Protein AF-A0AAV5WPT3-F1 (afdb_monomer_lite)

Structure (mmCIF, N/CA/C/O backbone):
data_AF-A0AAV5WPT3-F1
#
_entry.id   AF-A0AAV5WPT3-F1
#
loop_
_atom_site.group_PDB
_atom_site.id
_atom_site.type_symbol
_atom_site.label_atom_id
_atom_site.label_alt_id
_atom_site.label_comp_id
_atom_site.label_asym_id
_atom_site.label_entity_id
_atom_site.label_seq_id
_atom_site.pdbx_PDB_ins_code
_atom_site.Cartn_x
_atom_site.Cartn_y
_atom_site.Cartn_z
_atom_site.occupancy
_atom_site.B_iso_or_equiv
_atom_site.auth_seq_id
_atom_site.auth_comp_id
_atom_site.auth_asym_id
_atom_site.auth_atom_id
_atom_site.pdbx_PDB_model_num
ATOM 1 N N . LEU A 1 1 ? -17.474 12.066 16.350 1.00 88.06 1 LEU A N 1
ATOM 2 C CA . LEU A 1 1 ? -16.579 10.887 16.345 1.00 88.06 1 LEU A CA 1
ATOM 3 C C . LEU A 1 1 ? -17.341 9.566 16.243 1.00 88.06 1 LEU A C 1
ATOM 5 O O . LEU A 1 1 ? -17.270 8.980 15.175 1.00 88.06 1 LEU A O 1
ATOM 9 N N . SER A 1 2 ? -18.136 9.134 17.233 1.00 90.75 2 SER A N 1
ATOM 10 C CA . SER A 1 2 ? -18.852 7.832 17.173 1.00 90.75 2 SER A CA 1
ATOM 11 C C . SER A 1 2 ? -19.807 7.655 15.996 1.00 90.75 2 SER A C 1
ATOM 13 O O . SER A 1 2 ? -19.973 6.549 15.510 1.00 90.75 2 SER A O 1
ATOM 15 N N . ILE A 1 3 ? -20.400 8.743 15.494 1.00 88.12 3 ILE A N 1
ATOM 16 C CA . ILE A 1 3 ? -21.253 8.711 14.290 1.00 88.12 3 ILE A CA 1
ATOM 17 C C . ILE A 1 3 ? -20.469 8.251 13.046 1.00 88.12 3 ILE A C 1
ATOM 19 O O . ILE A 1 3 ? -21.053 7.762 12.084 1.00 88.12 3 ILE A O 1
ATOM 23 N N . HIS A 1 4 ? -19.149 8.436 13.033 1.00 86.44 4 HIS A N 1
ATOM 24 C CA . HIS A 1 4 ? -18.306 8.211 11.859 1.00 86.44 4 HIS A CA 1
ATOM 25 C C . HIS A 1 4 ? -17.352 7.018 12.003 1.00 86.44 4 HIS A C 1
ATOM 27 O O . HIS A 1 4 ? -16.637 6.724 11.047 1.00 86.44 4 HIS A O 1
ATOM 33 N N . SER A 1 5 ? -17.301 6.378 13.173 1.00 93.19 5 SER A N 1
ATOM 34 C CA . SER A 1 5 ? -16.246 5.438 13.547 1.00 93.19 5 SER A CA 1
ATOM 35 C C . SER A 1 5 ? -16.757 4.417 14.554 1.00 93.19 5 SER A C 1
ATOM 37 O O . SER A 1 5 ? -17.146 4.783 15.670 1.00 93.19 5 SER A O 1
ATOM 39 N N . ASP A 1 6 ? -16.663 3.141 14.193 1.00 92.62 6 ASP A N 1
ATOM 40 C CA . ASP A 1 6 ? -16.990 2.047 15.109 1.00 92.62 6 ASP A CA 1
ATOM 41 C C . ASP A 1 6 ? -15.991 1.977 16.266 1.00 92.62 6 ASP A C 1
ATOM 43 O O . ASP A 1 6 ? -16.380 1.698 17.399 1.00 92.62 6 ASP A O 1
ATOM 47 N N . PHE A 1 7 ? -14.723 2.327 16.018 1.00 93.06 7 PHE A N 1
ATOM 48 C CA . PHE A 1 7 ? -13.714 2.467 17.067 1.00 93.06 7 PHE A CA 1
ATOM 49 C C . PHE A 1 7 ? -14.163 3.466 18.142 1.00 93.06 7 PHE A C 1
ATOM 51 O O . PHE A 1 7 ? -14.221 3.115 19.318 1.00 93.06 7 PHE A O 1
ATOM 58 N N . PHE A 1 8 ? -14.551 4.690 17.762 1.00 92.50 8 PHE A N 1
ATOM 59 C CA . PHE A 1 8 ? -14.990 5.704 18.728 1.00 92.50 8 PHE A CA 1
ATOM 60 C C . PHE A 1 8 ? -16.364 5.396 19.334 1.00 92.50 8 PHE A C 1
ATOM 62 O O . PHE A 1 8 ? -16.635 5.779 20.471 1.00 92.50 8 PHE A O 1
ATOM 69 N N . SER A 1 9 ? -17.247 4.704 18.610 1.00 93.19 9 SER A N 1
ATOM 70 C CA . SER A 1 9 ? -18.500 4.192 19.180 1.00 93.19 9 SER A CA 1
ATOM 71 C C . SER A 1 9 ? -18.216 3.213 20.321 1.00 93.19 9 SER A C 1
ATOM 73 O O . SER A 1 9 ? -18.705 3.388 21.437 1.00 93.19 9 SER A O 1
ATOM 75 N N . ASN A 1 10 ? -17.322 2.257 20.080 1.00 91.69 10 ASN A N 1
ATOM 76 C CA . ASN A 1 10 ? -16.898 1.271 21.063 1.00 91.69 10 ASN A CA 1
ATOM 77 C C . ASN A 1 10 ? -16.092 1.899 22.215 1.00 91.69 10 ASN A C 1
ATOM 79 O O . ASN A 1 10 ? -16.310 1.538 23.368 1.00 91.69 10 ASN A O 1
ATOM 83 N N . LEU A 1 11 ? -15.229 2.883 21.947 1.00 90.81 11 LEU A N 1
ATOM 84 C CA . LEU A 1 11 ? -14.439 3.577 22.973 1.00 90.81 11 LEU A CA 1
ATOM 85 C C . LEU A 1 11 ? -15.308 4.358 23.977 1.00 90.81 11 LEU A C 1
ATOM 87 O O . LEU A 1 11 ? -14.994 4.400 25.172 1.00 90.81 11 LEU A O 1
ATOM 91 N N . PHE A 1 12 ? -16.384 4.996 23.501 1.00 90.06 12 PHE A N 1
ATOM 92 C CA . PHE A 1 12 ? -17.257 5.823 24.344 1.00 90.06 12 PHE A CA 1
ATOM 93 C C . PHE A 1 12 ? -18.451 5.058 24.920 1.00 90.06 12 PHE A C 1
ATOM 95 O O . PHE A 1 12 ? -18.853 5.325 26.050 1.00 90.06 12 PHE A O 1
ATOM 102 N N . TYR A 1 13 ? -19.015 4.103 24.179 1.00 90.31 13 TYR A N 1
ATOM 103 C CA . TYR A 1 13 ? -20.263 3.430 24.562 1.00 90.31 13 TYR A CA 1
ATOM 104 C C . TYR A 1 13 ? -20.120 1.922 24.789 1.00 90.31 13 TYR A C 1
ATOM 106 O O . TYR A 1 13 ? -21.023 1.315 25.375 1.00 90.31 13 TYR A O 1
ATOM 114 N N . GLY A 1 14 ? -19.002 1.329 24.365 1.00 88.62 14 GLY A N 1
ATOM 115 C CA . GLY A 1 14 ? -18.728 -0.099 24.491 1.00 88.62 14 GLY A CA 1
ATOM 116 C C . GLY A 1 14 ? -18.490 -0.564 25.934 1.00 88.62 14 GLY A C 1
ATOM 117 O O . GLY A 1 14 ? -18.434 0.244 26.864 1.00 88.62 14 GLY A O 1
ATOM 118 N N . PRO A 1 15 ? -18.357 -1.883 26.147 1.00 87.94 15 PRO A N 1
ATOM 119 C CA . PRO A 1 15 ? -18.324 -2.498 27.475 1.00 87.94 15 PRO A CA 1
ATOM 120 C C . PRO A 1 15 ? -16.946 -2.447 28.168 1.00 87.94 15 PRO A C 1
ATOM 122 O O . PRO A 1 15 ? -16.686 -3.244 29.065 1.00 87.94 15 PRO A O 1
ATOM 125 N N . PHE A 1 16 ? -16.039 -1.555 27.759 1.00 82.44 16 PHE A N 1
ATOM 126 C CA . PHE A 1 16 ? -14.680 -1.506 28.309 1.00 82.44 16 PHE A CA 1
ATOM 127 C C . PHE A 1 16 ? -14.640 -0.879 29.707 1.00 82.44 16 PHE A C 1
ATOM 129 O O . PHE A 1 16 ? -15.452 -0.011 30.031 1.00 82.44 16 PHE A O 1
ATOM 136 N N . ALA A 1 17 ? -13.653 -1.282 30.517 1.00 74.31 17 ALA A N 1
ATOM 137 C CA . ALA A 1 17 ? -13.449 -0.776 31.880 1.00 74.31 17 ALA A CA 1
ATOM 138 C C . ALA A 1 17 ? -13.344 0.758 31.931 1.00 74.31 17 ALA A C 1
ATOM 140 O O . ALA A 1 17 ? -13.829 1.395 32.865 1.00 74.31 17 ALA A O 1
ATOM 141 N N . ASP A 1 18 ? -12.804 1.353 30.869 1.00 74.38 18 ASP A N 1
ATOM 142 C CA . ASP A 1 18 ? -12.592 2.791 30.779 1.00 74.38 18 ASP A CA 1
ATOM 143 C C . ASP A 1 18 ? -13.863 3.562 30.428 1.00 74.38 18 ASP A C 1
ATOM 145 O O . ASP A 1 18 ? -13.803 4.783 30.339 1.00 74.38 18 ASP A O 1
ATOM 149 N N . LYS A 1 19 ? -15.017 2.914 30.189 1.00 76.50 19 LYS A N 1
ATOM 150 C CA . LYS A 1 19 ? -16.257 3.559 29.706 1.00 76.50 19 LYS A CA 1
ATOM 151 C C . LYS A 1 19 ? -16.598 4.850 30.458 1.00 76.50 19 LYS A C 1
ATOM 153 O O . LYS A 1 19 ? -16.940 5.833 29.811 1.00 76.50 19 LYS A O 1
ATOM 158 N N . ASN A 1 20 ? -16.438 4.846 31.780 1.00 80.31 20 ASN A N 1
ATOM 159 C CA . ASN A 1 20 ? -16.804 5.959 32.659 1.00 80.31 20 ASN A CA 1
ATOM 160 C C . ASN A 1 20 ? -15.673 6.976 32.900 1.00 80.31 20 ASN A C 1
ATOM 162 O O . ASN A 1 20 ? -15.861 7.905 33.678 1.00 80.31 20 ASN A O 1
ATOM 166 N N . GLN A 1 21 ? -14.501 6.811 32.281 1.00 85.94 21 GLN A N 1
ATOM 167 C CA . GLN A 1 21 ? -13.432 7.805 32.365 1.00 85.94 21 GLN A CA 1
ATOM 168 C C . GLN A 1 21 ? -13.768 9.019 31.494 1.00 85.94 21 GLN A C 1
ATOM 170 O O . GLN A 1 21 ? -14.122 8.870 30.323 1.00 85.94 21 GLN A O 1
ATOM 175 N N . GLU A 1 22 ? -13.621 10.219 32.058 1.00 85.62 22 GLU A N 1
ATOM 176 C CA . GLU A 1 22 ? -13.842 11.480 31.336 1.00 85.62 22 GLU A CA 1
ATOM 177 C C . GLU A 1 22 ? -12.784 11.724 30.251 1.00 85.62 22 GLU A C 1
ATOM 179 O O . GLU A 1 22 ? -13.089 12.281 29.197 1.00 85.62 22 GLU A O 1
ATOM 184 N N . VAL A 1 23 ? -11.549 11.271 30.484 1.00 88.62 23 VAL A N 1
ATOM 185 C CA . VAL A 1 23 ? -10.425 11.411 29.553 1.00 88.62 23 VAL A CA 1
ATOM 186 C C . VAL A 1 23 ? -10.045 10.037 29.021 1.00 88.62 23 VAL A C 1
ATOM 188 O O . VAL A 1 23 ? -9.795 9.115 29.793 1.00 88.62 23 VAL A O 1
ATOM 191 N N . LYS A 1 24 ? -9.995 9.907 27.694 1.00 87.31 24 LYS A N 1
ATOM 192 C CA . LYS A 1 24 ? -9.566 8.687 27.001 1.00 87.31 24 LYS A CA 1
ATOM 193 C C . LYS A 1 24 ? -8.199 8.929 26.382 1.00 87.31 24 LYS A C 1
ATOM 195 O O . LYS A 1 24 ? -8.072 9.772 25.495 1.00 87.31 24 LYS A O 1
ATOM 200 N N . GLU A 1 25 ? -7.193 8.193 26.835 1.00 88.44 25 GLU A N 1
ATOM 201 C CA . GLU A 1 25 ? -5.858 8.253 26.244 1.00 88.44 25 GLU A CA 1
ATOM 202 C C . GLU A 1 25 ? -5.814 7.426 24.951 1.00 88.44 25 GLU A C 1
ATOM 204 O O . GLU A 1 25 ? -6.236 6.268 24.926 1.00 88.44 25 GLU A O 1
ATOM 209 N N . ILE A 1 26 ? -5.281 8.010 23.875 1.00 89.12 26 ILE A N 1
ATOM 210 C CA . ILE A 1 26 ? -4.969 7.295 22.635 1.00 89.12 26 ILE A CA 1
ATOM 211 C C . ILE A 1 26 ? -3.457 7.369 22.435 1.00 89.12 26 ILE A C 1
ATOM 213 O O . ILE A 1 26 ? -2.907 8.448 22.228 1.00 89.12 26 ILE A O 1
ATOM 217 N N . LYS A 1 27 ? -2.788 6.218 22.520 1.00 88.81 27 LYS A N 1
ATOM 218 C CA . LYS A 1 27 ? -1.324 6.114 22.440 1.00 88.81 27 LYS A CA 1
ATOM 219 C C . LYS A 1 27 ? -0.834 6.027 20.998 1.00 88.81 27 LYS A C 1
ATOM 221 O O . LYS A 1 27 ? -1.602 5.706 20.091 1.00 88.81 27 LYS A O 1
ATOM 226 N N . ASP A 1 28 ? 0.458 6.281 20.800 1.00 87.56 28 ASP A N 1
ATOM 227 C CA . ASP A 1 28 ? 1.167 6.108 19.524 1.00 87.56 28 ASP A CA 1
ATOM 228 C C . ASP A 1 28 ? 0.588 6.946 18.375 1.00 87.56 28 ASP A C 1
ATOM 230 O O . ASP A 1 28 ? 0.410 6.464 17.253 1.00 87.56 28 ASP A O 1
ATOM 234 N N . ILE A 1 29 ? 0.225 8.195 18.671 1.00 87.75 29 ILE A N 1
ATOM 235 C CA . ILE A 1 29 ? -0.289 9.164 17.703 1.00 87.75 29 ILE A CA 1
ATOM 236 C C . ILE A 1 29 ? 0.403 10.507 17.913 1.00 87.75 29 ILE A C 1
ATOM 238 O O . ILE A 1 29 ? 0.550 10.968 19.042 1.00 87.75 29 ILE A O 1
ATOM 242 N N . SER A 1 30 ? 0.795 11.138 16.810 1.00 86.31 30 SER A N 1
ATOM 243 C CA . SER A 1 30 ? 1.245 12.526 16.794 1.00 86.31 30 SER A CA 1
ATOM 244 C C . SER A 1 30 ? 0.057 13.452 17.066 1.00 86.31 30 SER A C 1
ATOM 246 O O . SER A 1 30 ? -0.901 13.485 16.292 1.00 86.31 30 SER A O 1
ATOM 248 N N . GLU A 1 31 ? 0.102 14.195 18.174 1.00 88.56 31 GLU A N 1
ATOM 249 C CA . GLU A 1 31 ? -0.963 15.131 18.558 1.00 88.56 31 GLU A CA 1
ATOM 250 C C . GLU A 1 31 ? -1.291 16.143 17.441 1.00 88.56 31 GLU A C 1
ATOM 252 O O . GLU A 1 31 ? -2.473 16.254 17.106 1.00 88.56 31 GLU A O 1
ATOM 257 N N . PRO A 1 32 ? -0.313 16.818 16.795 1.00 86.62 32 PRO A N 1
ATOM 258 C CA . PRO A 1 32 ? -0.606 17.747 15.702 1.00 86.62 32 PRO A CA 1
ATOM 259 C C . PRO A 1 32 ? -1.365 17.095 14.540 1.00 86.62 32 PRO A C 1
ATOM 261 O O . PRO A 1 32 ? -2.377 17.621 14.084 1.00 86.62 32 PRO A O 1
ATOM 264 N N . GLU A 1 33 ? -0.925 15.912 14.105 1.00 82.69 33 GLU A N 1
ATOM 265 C CA . GLU A 1 33 ? -1.550 15.189 12.990 1.00 82.69 33 GLU A CA 1
ATOM 266 C C . GLU A 1 33 ? -2.982 14.762 13.333 1.00 82.69 33 GLU A C 1
ATOM 268 O O . GLU A 1 33 ? -3.884 14.812 12.493 1.00 82.69 33 GLU A O 1
ATOM 273 N N . PHE A 1 34 ? -3.212 14.374 14.589 1.00 88.50 34 PHE A N 1
ATOM 274 C CA . PHE A 1 34 ? -4.537 13.997 15.058 1.00 88.50 34 PHE A CA 1
ATOM 275 C C . PHE A 1 34 ? -5.481 15.193 15.169 1.00 88.50 34 PHE A C 1
ATOM 277 O O . PHE A 1 34 ? -6.651 15.084 14.800 1.00 88.50 34 PHE A O 1
ATOM 284 N N . VAL A 1 35 ? -4.989 16.345 15.632 1.00 87.38 35 VAL A N 1
ATOM 285 C CA . VAL A 1 35 ? -5.772 17.587 15.668 1.00 87.38 35 VAL A CA 1
ATOM 286 C C . VAL A 1 35 ? -6.192 17.994 14.257 1.00 87.38 35 VAL A C 1
ATOM 288 O O . VAL A 1 35 ? -7.374 18.268 14.038 1.00 87.38 35 VAL A O 1
ATOM 291 N N . ASP A 1 36 ? -5.277 17.955 13.288 1.00 82.31 36 ASP A N 1
ATOM 292 C CA . ASP A 1 36 ? -5.579 18.269 11.887 1.00 82.31 36 ASP A CA 1
ATOM 293 C C . ASP A 1 36 ? -6.628 17.311 11.305 1.00 82.31 36 ASP A C 1
ATOM 295 O O . ASP A 1 36 ? -7.592 17.732 10.654 1.00 82.31 36 ASP A O 1
ATOM 299 N N . PHE A 1 37 ? -6.499 16.017 11.607 1.00 87.50 37 PHE A N 1
ATOM 300 C CA . PHE A 1 37 ? -7.485 15.008 11.236 1.00 87.50 37 PHE A CA 1
ATOM 301 C C . PHE A 1 37 ? -8.876 15.305 11.823 1.00 87.50 37 PHE A C 1
ATOM 303 O O . PHE A 1 37 ? -9.882 15.259 11.106 1.00 87.50 37 PHE A O 1
ATOM 310 N N . LEU A 1 38 ? -8.952 15.658 13.111 1.00 88.31 38 LEU A N 1
ATOM 311 C CA . LEU A 1 38 ? -10.211 16.015 13.768 1.00 88.31 38 LEU A CA 1
ATOM 312 C C . LEU A 1 38 ? -10.834 17.276 13.160 1.00 88.31 38 LEU A C 1
ATOM 314 O O . LEU A 1 38 ? -12.043 17.309 12.917 1.00 88.31 38 LEU A O 1
ATOM 318 N N . GLN A 1 39 ? -10.031 18.299 12.866 1.00 83.88 39 GLN A N 1
ATOM 319 C CA . GLN A 1 39 ? -10.508 19.521 12.216 1.00 83.88 39 GLN A CA 1
ATOM 320 C C . GLN A 1 39 ? -11.072 19.236 10.817 1.00 83.88 39 GLN A C 1
ATOM 322 O O . GLN A 1 39 ? -12.150 19.736 10.465 1.00 83.88 39 GLN A O 1
ATOM 327 N N . ALA A 1 40 ? -10.398 18.384 10.037 1.00 80.38 40 ALA A N 1
ATOM 328 C CA . ALA A 1 40 ? -10.891 17.944 8.735 1.00 80.38 40 ALA A CA 1
ATOM 329 C C . ALA A 1 40 ? -12.231 17.203 8.873 1.00 80.38 40 ALA A C 1
ATOM 331 O O . ALA A 1 40 ? -13.178 17.496 8.137 1.00 80.38 40 ALA A O 1
ATOM 332 N N . LEU A 1 41 ? -12.345 16.307 9.862 1.00 84.31 41 LEU A N 1
ATOM 333 C CA . LEU A 1 41 ? -13.555 15.528 10.132 1.00 84.31 41 LEU A CA 1
ATOM 334 C C . LEU A 1 41 ? -14.756 16.398 10.533 1.00 84.31 41 LEU A C 1
ATOM 336 O O . LEU A 1 41 ? -15.874 16.150 10.084 1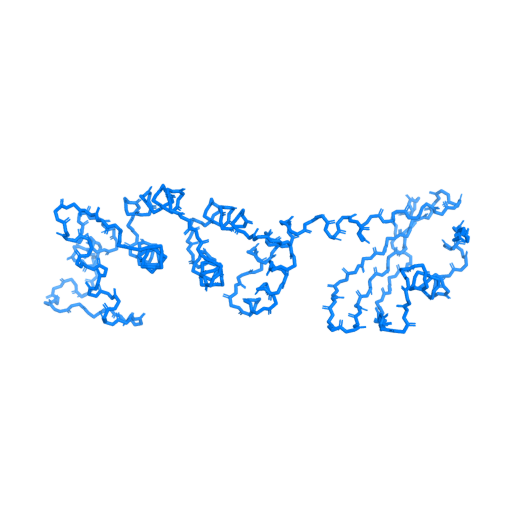.00 84.31 41 LEU A O 1
ATOM 340 N N . HIS A 1 42 ? -14.529 17.407 11.375 1.00 82.25 42 HIS A N 1
ATOM 341 C CA . HIS A 1 42 ? -15.579 18.266 11.932 1.00 82.25 42 HIS A CA 1
ATOM 342 C C . HIS A 1 42 ? -15.948 19.466 11.048 1.00 82.25 42 HIS A C 1
ATOM 344 O O . HIS A 1 42 ? -16.909 20.186 11.336 1.00 82.25 42 HIS A O 1
ATOM 350 N N . SER A 1 43 ? -15.232 19.677 9.946 1.00 79.31 43 SER A N 1
ATOM 351 C CA . SER A 1 43 ? -15.575 20.706 8.971 1.00 79.31 43 SER A CA 1
ATOM 352 C C . SER A 1 43 ? -16.951 20.431 8.351 1.00 79.31 43 SER A C 1
ATOM 354 O O . SER A 1 43 ? -17.207 19.341 7.842 1.00 79.31 43 SER A O 1
ATOM 356 N N . ARG A 1 44 ? -17.840 21.445 8.326 1.00 69.19 44 ARG A N 1
ATOM 357 C CA . ARG A 1 44 ? -19.212 21.353 7.753 1.00 69.19 44 ARG A CA 1
ATOM 358 C C . ARG A 1 44 ? -19.252 20.704 6.368 1.00 69.19 44 ARG A C 1
ATOM 360 O O . ARG A 1 44 ? -20.252 20.105 5.983 1.00 69.19 44 ARG A O 1
ATOM 367 N N . ARG A 1 45 ? -18.175 20.870 5.605 1.00 71.81 45 ARG A N 1
ATOM 368 C CA . ARG A 1 45 ? -17.887 20.103 4.400 1.00 71.81 45 ARG A CA 1
ATOM 369 C C . ARG A 1 45 ? -16.527 19.476 4.631 1.00 71.81 45 ARG A C 1
ATOM 371 O O . ARG A 1 45 ? -15.538 20.203 4.605 1.00 71.81 45 ARG A O 1
ATOM 378 N N . PHE A 1 46 ? -16.499 18.172 4.884 1.00 76.62 46 PHE A N 1
ATOM 379 C CA . PHE A 1 46 ? -15.254 17.417 4.911 1.00 76.62 46 PHE A CA 1
ATOM 380 C C . PHE A 1 46 ? -14.506 17.686 3.604 1.00 76.62 46 PHE A C 1
ATOM 382 O O . PHE A 1 46 ? -15.046 17.429 2.523 1.00 76.62 46 PHE A O 1
ATOM 389 N N . LYS A 1 47 ? -13.314 18.266 3.704 1.00 79.38 47 LYS A N 1
ATOM 390 C CA . LYS A 1 47 ? -12.493 18.637 2.557 1.00 79.38 47 LYS A CA 1
ATOM 391 C C . LYS A 1 47 ? -11.087 18.129 2.781 1.00 79.38 47 LYS A C 1
ATOM 393 O O . LYS A 1 47 ? -10.518 18.300 3.854 1.00 79.38 47 LYS A O 1
ATOM 398 N N . PHE A 1 48 ? -10.545 17.534 1.736 1.00 84.81 48 PHE A N 1
ATOM 399 C CA . PHE A 1 48 ? -9.134 17.234 1.656 1.00 84.81 48 PHE A CA 1
ATOM 400 C C . PHE A 1 48 ? -8.392 18.499 1.214 1.00 84.81 48 PHE A C 1
ATOM 402 O O . PHE A 1 48 ? -8.796 19.151 0.248 1.00 84.81 48 PHE A O 1
ATOM 409 N N . ASN A 1 49 ? -7.335 18.858 1.940 1.00 83.50 49 ASN A N 1
ATOM 410 C CA . ASN A 1 49 ? -6.571 20.082 1.683 1.00 83.50 49 ASN A CA 1
ATOM 411 C C . ASN A 1 49 ? -5.429 19.855 0.685 1.00 83.50 49 ASN A C 1
ATOM 413 O O . ASN A 1 49 ? -5.093 20.750 -0.084 1.00 83.50 49 ASN A O 1
ATOM 417 N N . SER A 1 50 ? -4.828 18.665 0.702 1.00 89.94 50 SER A N 1
ATOM 418 C CA . SER A 1 50 ? -3.741 18.274 -0.193 1.00 89.94 50 SER A CA 1
ATOM 419 C C . SER A 1 50 ? -3.699 16.757 -0.375 1.00 89.94 50 SER A C 1
ATOM 421 O O . SER A 1 50 ? -4.228 16.007 0.451 1.00 89.94 50 SER A O 1
ATOM 423 N N . VAL A 1 51 ? -3.008 16.288 -1.416 1.00 92.69 51 VAL A N 1
ATOM 424 C CA . VAL A 1 51 ? -2.721 14.857 -1.620 1.00 92.69 51 VAL A CA 1
ATOM 425 C C . VAL A 1 51 ? -1.923 14.281 -0.445 1.00 92.69 51 VAL A C 1
ATOM 427 O O . VAL A 1 51 ? -2.277 13.219 0.059 1.00 92.69 51 VAL A O 1
ATOM 430 N N . ARG A 1 52 ? -0.912 15.006 0.060 1.00 90.69 52 ARG A N 1
ATOM 431 C CA . ARG A 1 52 ? -0.091 14.565 1.202 1.00 90.69 52 ARG A CA 1
ATOM 432 C C . ARG A 1 52 ? -0.938 14.319 2.450 1.00 90.69 52 ARG A C 1
ATOM 434 O O . ARG A 1 52 ? -0.988 13.196 2.935 1.00 90.69 52 ARG A O 1
ATOM 441 N N . SER A 1 53 ? -1.689 15.334 2.882 1.00 88.19 53 SER A N 1
ATOM 442 C CA . SER A 1 53 ? -2.576 15.216 4.048 1.00 88.19 53 SER A CA 1
ATOM 443 C C . SER A 1 53 ? -3.653 14.146 3.859 1.00 88.19 53 SER A C 1
ATOM 445 O O . SER A 1 53 ? -4.166 13.600 4.826 1.00 88.19 53 SER A O 1
ATOM 447 N N . THR A 1 54 ? -4.032 13.844 2.613 1.00 92.19 54 THR A N 1
ATOM 448 C CA . THR A 1 54 ? -5.020 12.799 2.320 1.00 92.19 54 THR A CA 1
ATOM 449 C C . THR A 1 54 ? -4.489 11.402 2.629 1.00 92.19 54 THR A C 1
ATOM 451 O O . THR A 1 54 ? -5.250 10.578 3.133 1.00 92.19 54 THR A O 1
ATOM 454 N N . PHE A 1 55 ? -3.204 11.132 2.388 1.00 93.00 55 PHE A N 1
ATOM 455 C CA . PHE A 1 55 ? -2.583 9.880 2.830 1.00 93.00 55 PHE A CA 1
ATOM 456 C C . PHE A 1 55 ? -2.518 9.791 4.355 1.00 93.00 55 PHE A C 1
ATOM 458 O O . PHE A 1 55 ? -2.835 8.749 4.920 1.00 93.00 55 PHE A O 1
ATOM 465 N N . ASP A 1 56 ? -2.214 10.890 5.038 1.00 88.81 56 ASP A N 1
ATOM 466 C CA . ASP A 1 56 ? -2.187 10.894 6.505 1.00 88.81 56 ASP A CA 1
ATOM 467 C C . ASP A 1 56 ? -3.598 10.622 7.073 1.00 88.81 56 ASP A C 1
ATOM 469 O O . ASP A 1 56 ? -3.788 9.787 7.960 1.00 88.81 56 ASP A O 1
ATOM 473 N N . ILE A 1 57 ? -4.629 11.227 6.468 1.00 91.06 57 ILE A N 1
ATOM 474 C CA . ILE A 1 57 ? -6.040 10.944 6.771 1.00 91.06 57 ILE A CA 1
ATOM 475 C C . ILE A 1 57 ? -6.402 9.481 6.480 1.00 91.06 57 ILE A C 1
ATOM 477 O O . ILE A 1 57 ? -7.206 8.914 7.217 1.00 91.06 57 ILE A O 1
ATOM 481 N N . LEU A 1 58 ? -5.841 8.859 5.438 1.00 92.81 58 LEU A N 1
ATOM 482 C CA . LEU A 1 58 ? -6.076 7.444 5.135 1.00 92.81 58 LEU A CA 1
ATOM 483 C C . LEU A 1 58 ? -5.605 6.541 6.273 1.00 92.81 58 LEU A C 1
ATOM 485 O O . LEU A 1 58 ? -6.361 5.667 6.696 1.00 92.81 58 LEU A O 1
ATOM 489 N N . ALA A 1 59 ? -4.404 6.789 6.800 1.00 91.62 59 ALA A N 1
ATOM 490 C CA . ALA A 1 59 ? -3.873 6.033 7.929 1.00 91.62 59 ALA A CA 1
ATOM 491 C C . ALA A 1 59 ? -4.783 6.157 9.164 1.00 91.62 59 ALA A C 1
ATOM 493 O O . ALA A 1 59 ? -5.089 5.156 9.813 1.00 91.62 59 ALA A O 1
ATOM 494 N N . PHE A 1 60 ? -5.286 7.363 9.458 1.00 92.81 60 PHE A N 1
ATOM 495 C CA . PHE A 1 60 ? -6.247 7.565 10.546 1.00 92.81 60 PHE A CA 1
ATOM 496 C C . PHE A 1 60 ? -7.604 6.916 10.279 1.00 92.81 60 PHE A C 1
ATOM 498 O O . PHE A 1 60 ? -8.197 6.337 11.189 1.00 92.81 60 PHE A O 1
ATOM 505 N N . ALA A 1 61 ? -8.109 7.003 9.049 1.00 92.19 61 ALA A N 1
ATOM 506 C CA . ALA A 1 61 ? -9.401 6.442 8.686 1.00 92.19 61 ALA A CA 1
ATOM 507 C C . ALA A 1 61 ? -9.409 4.914 8.819 1.00 92.19 61 ALA A C 1
ATOM 509 O O . ALA A 1 61 ? -10.386 4.364 9.324 1.00 92.19 61 ALA A O 1
ATOM 510 N N . ASP A 1 62 ? -8.325 4.244 8.424 1.00 93.44 62 ASP A N 1
ATOM 511 C CA . ASP A 1 62 ? -8.159 2.804 8.630 1.00 93.44 62 ASP A CA 1
ATOM 512 C C . ASP A 1 62 ? -8.036 2.473 10.123 1.00 93.44 62 ASP A C 1
ATOM 514 O O . ASP A 1 62 ? -8.843 1.718 10.665 1.00 93.44 62 ASP A O 1
ATOM 518 N N . ARG A 1 63 ? -7.113 3.148 10.824 1.00 93.12 63 ARG A N 1
ATOM 519 C CA . ARG A 1 63 ? -6.849 2.931 12.255 1.00 93.12 63 ARG A CA 1
ATOM 520 C C . ARG A 1 63 ? -8.092 3.091 13.128 1.00 93.12 63 ARG A C 1
ATOM 522 O O . ARG A 1 63 ? -8.283 2.338 14.080 1.00 93.12 63 ARG A O 1
ATOM 529 N N . PHE A 1 64 ? -8.925 4.082 12.827 1.00 93.69 64 PHE A N 1
ATOM 530 C CA . PHE A 1 64 ? -10.139 4.376 13.584 1.00 93.69 64 PHE A CA 1
ATOM 531 C C . PHE A 1 64 ? -11.405 3.792 12.956 1.00 93.69 64 PHE A C 1
ATOM 533 O O . PHE A 1 64 ? -12.503 4.194 13.342 1.00 93.69 64 PHE A O 1
ATOM 540 N N . LEU A 1 65 ? -11.292 2.850 12.016 1.00 93.75 65 LEU A N 1
ATOM 541 C CA . LEU A 1 65 ? -12.434 2.154 11.413 1.00 93.75 65 LEU A CA 1
ATOM 542 C C . LEU A 1 65 ? -13.500 3.136 10.890 1.00 93.75 65 LEU A C 1
ATOM 544 O O . LEU A 1 65 ? -14.655 3.127 11.324 1.00 93.75 65 LEU A O 1
ATOM 548 N N . MET A 1 66 ? -13.091 4.036 9.991 1.00 92.81 66 MET A N 1
ATOM 549 C CA . MET A 1 66 ? -13.916 5.126 9.452 1.00 92.81 66 MET A CA 1
ATOM 550 C C . MET A 1 66 ? -14.233 4.916 7.964 1.00 92.81 66 MET A C 1
ATOM 552 O O . MET A 1 66 ? -13.804 5.704 7.114 1.00 92.81 66 MET A O 1
ATOM 556 N N . PRO A 1 67 ? -15.049 3.905 7.606 1.00 88.88 67 PRO A N 1
ATOM 557 C CA . PRO A 1 67 ? -15.251 3.484 6.216 1.00 88.88 67 PRO A CA 1
ATOM 558 C C . PRO A 1 67 ? -15.854 4.577 5.323 1.00 88.88 67 PRO A C 1
ATOM 560 O O . PRO A 1 67 ? -15.665 4.595 4.109 1.00 88.88 67 PRO A O 1
ATOM 563 N N . THR A 1 68 ? -16.602 5.523 5.894 1.00 88.50 68 THR A N 1
ATOM 564 C CA . THR A 1 68 ? -17.157 6.660 5.139 1.00 88.50 68 THR A CA 1
ATOM 565 C C . THR A 1 68 ? -16.090 7.675 4.735 1.00 88.50 68 THR A C 1
ATOM 567 O O . THR A 1 68 ? -16.241 8.315 3.695 1.00 88.50 68 THR A O 1
ATOM 570 N N . VAL A 1 69 ? -15.021 7.818 5.524 1.00 89.19 69 VAL A N 1
ATOM 571 C CA . VAL A 1 69 ? -13.865 8.647 5.164 1.00 89.19 69 VAL A CA 1
ATOM 572 C C . VAL A 1 69 ? -13.024 7.905 4.129 1.00 89.19 69 VAL A C 1
ATOM 574 O O . VAL A 1 69 ? -12.784 8.462 3.060 1.00 89.19 69 VAL A O 1
ATOM 577 N N . SER A 1 70 ? -12.700 6.627 4.369 1.00 90.00 70 SER A N 1
ATOM 578 C CA . SER A 1 70 ? -11.906 5.799 3.445 1.00 90.00 70 SER A CA 1
ATOM 579 C C . SER A 1 70 ? -12.492 5.768 2.029 1.00 90.00 70 SER A C 1
ATOM 581 O O . SER A 1 70 ? -11.778 6.004 1.056 1.00 90.00 70 SER A O 1
ATOM 583 N N . ARG A 1 71 ? -13.820 5.622 1.896 1.00 89.19 71 ARG A N 1
ATOM 584 C CA . ARG A 1 71 ? -14.513 5.636 0.590 1.00 89.19 71 ARG A CA 1
ATOM 585 C C . ARG A 1 71 ? -14.379 6.946 -0.196 1.00 89.19 71 ARG A C 1
ATOM 587 O O . ARG A 1 71 ? -14.581 6.940 -1.406 1.00 89.19 71 ARG A O 1
ATOM 594 N N . LYS A 1 72 ? -14.076 8.069 0.460 1.00 90.75 72 LYS A N 1
ATOM 595 C CA . LYS A 1 72 ? -13.911 9.380 -0.196 1.00 90.75 72 LYS A CA 1
ATOM 596 C C . LYS A 1 72 ? -12.472 9.660 -0.620 1.00 90.75 72 LYS A C 1
ATOM 598 O O . LYS A 1 72 ? -12.261 10.547 -1.443 1.00 90.75 72 LYS A O 1
ATOM 603 N N . ILE A 1 73 ? -11.507 8.922 -0.074 1.00 92.38 73 ILE A N 1
ATOM 604 C CA . ILE A 1 73 ? -10.079 9.174 -0.280 1.00 92.38 73 ILE A CA 1
ATOM 605 C C . ILE A 1 73 ? -9.671 8.871 -1.716 1.00 92.38 73 ILE A C 1
ATOM 607 O O . ILE A 1 73 ? -9.157 9.751 -2.397 1.00 92.38 73 ILE A O 1
ATOM 611 N N . LEU A 1 74 ? -9.939 7.658 -2.204 1.00 92.81 74 LEU A N 1
ATOM 612 C CA . LEU A 1 74 ? -9.500 7.265 -3.543 1.00 92.81 74 LEU A CA 1
ATOM 613 C C . LEU A 1 74 ? -10.104 8.133 -4.667 1.00 92.81 74 LEU A C 1
ATOM 615 O O . LEU A 1 74 ? -9.349 8.508 -5.563 1.00 92.81 74 LEU A O 1
ATOM 619 N N . PRO A 1 75 ? -11.404 8.506 -4.647 1.00 93.69 75 PRO A N 1
ATOM 620 C CA . PRO A 1 75 ? -11.949 9.464 -5.609 1.00 93.69 75 PRO A CA 1
ATOM 621 C C . PRO A 1 75 ? -11.202 10.800 -5.612 1.00 93.69 75 PRO A C 1
ATOM 623 O O . PRO A 1 75 ? -10.779 11.253 -6.670 1.00 93.69 75 PRO A O 1
ATOM 626 N N . TYR A 1 76 ? -10.958 11.385 -4.434 1.00 93.25 76 TYR A N 1
ATOM 627 C CA . TYR A 1 76 ? -10.204 12.633 -4.338 1.00 93.25 76 TYR A CA 1
ATOM 628 C C . TYR A 1 76 ? -8.772 12.474 -4.859 1.00 93.25 76 TYR A C 1
ATOM 630 O O . TYR A 1 76 ? -8.300 13.308 -5.626 1.00 93.25 76 TYR A O 1
ATOM 638 N N . LEU A 1 77 ? -8.084 11.390 -4.491 1.00 93.94 77 LEU A N 1
ATOM 639 C CA . LEU A 1 77 ? -6.735 11.111 -4.979 1.00 93.94 77 LEU A CA 1
ATOM 640 C C . LEU A 1 77 ? -6.695 10.973 -6.503 1.00 93.94 77 LEU A C 1
ATOM 642 O O . LEU A 1 77 ? -5.763 11.465 -7.113 1.00 93.94 77 LEU A O 1
ATOM 646 N N . LYS A 1 78 ? -7.708 10.372 -7.137 1.00 93.62 78 LYS A N 1
ATOM 647 C CA . LYS A 1 78 ? -7.785 10.253 -8.604 1.00 93.62 78 LYS A CA 1
ATOM 648 C C . LYS A 1 78 ? -8.052 11.583 -9.316 1.00 93.62 78 LYS A C 1
ATOM 650 O O . LYS A 1 78 ? -7.654 11.735 -10.466 1.00 93.62 78 LYS A O 1
ATOM 655 N N . GLU A 1 79 ? -8.724 12.525 -8.659 1.00 94.50 79 GLU A N 1
ATOM 656 C CA . GLU A 1 79 ? -8.977 13.874 -9.187 1.00 94.50 79 GLU A CA 1
ATOM 657 C C . GLU A 1 79 ? -7.752 14.797 -9.082 1.00 94.50 79 GLU A C 1
ATOM 659 O O . GLU A 1 79 ? -7.731 15.865 -9.694 1.00 94.50 79 GLU A O 1
ATOM 664 N N . ASN A 1 80 ? -6.727 14.397 -8.325 1.00 93.25 80 ASN A N 1
ATOM 665 C CA . ASN A 1 80 ? -5.531 15.190 -8.072 1.00 93.25 80 ASN A CA 1
ATOM 666 C C . ASN A 1 80 ? -4.276 14.434 -8.537 1.00 93.25 80 ASN A C 1
ATOM 668 O O . ASN A 1 80 ? -4.182 13.217 -8.437 1.00 93.25 80 ASN A O 1
ATOM 672 N N . SER A 1 81 ? -3.270 15.139 -9.048 1.00 88.88 81 SER A N 1
ATOM 673 C CA . SER A 1 81 ? -2.019 14.490 -9.458 1.00 88.88 81 SER A CA 1
ATOM 674 C C . SER A 1 81 ? -1.178 14.091 -8.244 1.00 88.88 81 SER A C 1
ATOM 676 O O . SER A 1 81 ? -0.912 14.929 -7.378 1.00 88.88 81 SER A O 1
ATOM 678 N N . LEU A 1 82 ? -0.694 12.846 -8.211 1.00 94.62 82 LEU A N 1
ATOM 679 C CA . LEU A 1 82 ? 0.310 12.423 -7.238 1.00 94.62 82 LEU A CA 1
ATOM 680 C C . LEU A 1 82 ? 1.689 12.921 -7.675 1.00 94.62 82 LEU A C 1
ATOM 682 O O . LEU A 1 82 ? 2.193 12.522 -8.721 1.00 94.62 82 LEU A O 1
ATOM 686 N N . SER A 1 83 ? 2.283 13.802 -6.877 1.00 94.62 83 SER A N 1
ATOM 687 C CA . SER A 1 83 ? 3.628 14.311 -7.139 1.00 94.62 83 SER A CA 1
ATOM 688 C C . SER A 1 83 ? 4.694 13.239 -6.875 1.00 94.62 83 SER A C 1
ATOM 690 O O . SER A 1 83 ? 4.524 12.386 -6.002 1.00 94.62 83 SER A O 1
ATOM 692 N N . GLU A 1 84 ? 5.794 13.274 -7.632 1.00 93.69 84 GLU A N 1
ATOM 693 C CA . GLU A 1 84 ? 6.848 12.248 -7.591 1.00 93.69 84 GLU A CA 1
ATOM 694 C C . GLU A 1 84 ? 7.522 12.142 -6.211 1.00 93.69 84 GLU A C 1
ATOM 696 O O . GLU A 1 84 ? 7.830 11.042 -5.754 1.00 93.69 84 GLU A O 1
ATOM 701 N N . ASP A 1 85 ? 7.681 13.269 -5.512 1.00 95.25 85 ASP A N 1
ATOM 702 C CA . ASP A 1 85 ? 8.230 13.355 -4.152 1.00 95.25 85 ASP A CA 1
ATOM 703 C C . ASP A 1 85 ? 7.358 12.655 -3.096 1.00 95.25 85 ASP A C 1
ATOM 705 O O . ASP A 1 85 ? 7.841 12.321 -2.017 1.00 95.25 85 ASP A O 1
ATOM 709 N N . LEU A 1 86 ? 6.085 12.391 -3.406 1.00 96.19 86 LEU A N 1
ATOM 710 C CA . LEU A 1 86 ? 5.152 11.711 -2.508 1.00 96.19 86 LEU A CA 1
ATOM 711 C C . LEU A 1 86 ? 5.017 10.209 -2.781 1.00 96.19 86 LEU A C 1
ATOM 713 O O . LEU A 1 86 ? 4.358 9.529 -1.998 1.00 96.19 86 LEU A O 1
ATOM 717 N N . LEU A 1 87 ? 5.614 9.668 -3.849 1.00 96.44 87 LEU A N 1
ATOM 718 C CA . LEU A 1 87 ? 5.444 8.257 -4.234 1.00 96.44 87 LEU A CA 1
ATOM 719 C C . LEU A 1 87 ? 5.933 7.278 -3.157 1.00 96.44 87 LEU A C 1
ATOM 721 O O . LEU A 1 87 ? 5.285 6.264 -2.904 1.00 96.44 87 LEU A O 1
ATOM 725 N N . GLU A 1 88 ? 7.054 7.595 -2.508 1.00 95.75 88 GLU A N 1
ATOM 726 C CA . GLU A 1 88 ? 7.595 6.808 -1.396 1.00 95.75 88 GLU A CA 1
ATOM 727 C C . GLU A 1 88 ? 6.629 6.793 -0.202 1.00 95.75 88 GLU A C 1
ATOM 729 O O . GLU A 1 88 ? 6.222 5.721 0.252 1.00 95.75 88 GLU A O 1
ATOM 734 N N . HIS A 1 89 ? 6.198 7.976 0.253 1.00 95.19 89 HIS A N 1
ATOM 735 C CA . HIS A 1 89 ? 5.227 8.114 1.346 1.00 95.19 89 HIS A CA 1
ATOM 736 C C . HIS A 1 89 ? 3.921 7.382 1.033 1.00 95.19 89 HIS A C 1
ATOM 738 O O . HIS A 1 89 ? 3.415 6.624 1.857 1.00 95.19 89 HIS A O 1
ATOM 744 N N . ALA A 1 90 ? 3.408 7.561 -0.185 1.00 96.38 90 ALA A N 1
ATOM 745 C CA . ALA A 1 90 ? 2.176 6.946 -0.652 1.00 96.38 90 ALA A CA 1
ATOM 746 C C . ALA A 1 90 ? 2.232 5.415 -0.582 1.00 96.38 90 ALA A C 1
ATOM 748 O O . ALA A 1 90 ? 1.290 4.803 -0.081 1.00 96.38 90 ALA A O 1
ATOM 749 N N . LEU A 1 91 ? 3.328 4.797 -1.043 1.00 96.38 91 LEU A N 1
ATOM 750 C CA . LEU A 1 91 ? 3.506 3.344 -0.977 1.00 96.38 91 LEU A CA 1
ATOM 751 C C . LEU A 1 91 ? 3.542 2.833 0.465 1.00 96.38 91 LEU A C 1
ATOM 753 O O . LEU A 1 91 ? 2.870 1.851 0.773 1.00 96.38 91 LEU A O 1
ATOM 757 N N . ILE A 1 92 ? 4.293 3.502 1.345 1.00 95.44 92 ILE A N 1
ATOM 758 C CA . ILE A 1 92 ? 4.425 3.094 2.752 1.00 95.44 92 ILE A CA 1
ATOM 759 C C . ILE A 1 92 ? 3.083 3.203 3.478 1.00 95.44 92 ILE A C 1
ATOM 761 O O . ILE A 1 92 ? 2.707 2.302 4.226 1.00 95.44 92 ILE A O 1
ATOM 765 N N . VAL A 1 93 ? 2.350 4.298 3.270 1.00 94.81 93 VAL A N 1
ATOM 766 C CA . VAL A 1 93 ? 1.042 4.494 3.904 1.00 94.81 93 VAL A CA 1
ATOM 767 C C . VAL A 1 93 ? 0.025 3.495 3.366 1.00 94.81 93 VAL A C 1
ATOM 769 O O . VAL A 1 93 ? -0.678 2.869 4.153 1.00 94.81 93 VAL A O 1
ATOM 772 N N . ALA A 1 94 ? -0.037 3.313 2.045 1.00 95.56 94 ALA A N 1
ATOM 773 C CA . ALA A 1 94 ? -0.966 2.378 1.426 1.00 95.56 94 ALA A CA 1
ATOM 774 C C . ALA A 1 94 ? -0.725 0.932 1.881 1.00 95.56 94 ALA A C 1
ATOM 776 O O . ALA A 1 94 ? -1.686 0.228 2.167 1.00 95.56 94 ALA A O 1
ATOM 777 N N . ASP A 1 95 ? 0.530 0.497 2.021 1.00 95.31 95 ASP A N 1
ATOM 778 C CA . ASP A 1 95 ? 0.859 -0.850 2.509 1.00 95.31 95 ASP A CA 1
ATOM 779 C C . ASP A 1 95 ? 0.235 -1.165 3.879 1.00 95.31 95 ASP A C 1
ATOM 781 O O . ASP A 1 95 ? -0.194 -2.291 4.120 1.00 95.31 95 ASP A O 1
ATOM 785 N N . ARG A 1 96 ? 0.141 -0.162 4.758 1.00 92.12 96 ARG A N 1
ATOM 786 C CA . ARG A 1 96 ? -0.320 -0.319 6.148 1.00 92.12 96 ARG A CA 1
ATOM 787 C C . ARG A 1 96 ? -1.837 -0.339 6.309 1.00 92.12 96 ARG A C 1
ATOM 789 O O . ARG A 1 96 ? -2.312 -0.616 7.405 1.00 92.12 96 ARG A O 1
ATOM 796 N N . VAL A 1 97 ? -2.577 -0.002 5.259 1.00 92.62 97 VAL A N 1
ATOM 797 C CA . VAL A 1 97 ? -4.038 0.116 5.289 1.00 92.62 97 VAL A CA 1
ATOM 798 C C . VAL A 1 97 ? -4.665 -1.237 4.971 1.00 92.62 97 VAL A C 1
ATOM 800 O O . VAL A 1 97 ? -4.191 -1.954 4.092 1.00 92.62 97 VAL A O 1
ATOM 803 N N . SER A 1 98 ? -5.749 -1.580 5.666 1.00 87.75 98 SER A N 1
ATOM 804 C CA . SER A 1 98 ? -6.376 -2.904 5.579 1.00 87.75 98 SER A CA 1
ATOM 805 C C . SER A 1 98 ? -6.954 -3.211 4.188 1.00 87.75 98 SER A C 1
ATOM 807 O O . SER A 1 98 ? -6.826 -4.331 3.697 1.00 87.75 98 SER A O 1
ATOM 809 N N . ASP A 1 99 ? -7.568 -2.216 3.539 1.00 88.00 99 ASP A N 1
ATOM 810 C CA . ASP A 1 99 ? -8.093 -2.301 2.167 1.00 88.00 99 ASP A CA 1
ATOM 811 C C . ASP A 1 99 ? -7.258 -1.421 1.226 1.00 88.00 99 ASP A C 1
ATOM 813 O O . ASP A 1 99 ? -7.564 -0.251 0.977 1.00 88.00 99 ASP A O 1
ATOM 817 N N . ASN A 1 100 ? -6.135 -1.973 0.761 1.00 90.75 100 ASN A N 1
ATOM 818 C CA . ASN A 1 100 ? -5.112 -1.219 0.039 1.00 90.75 100 ASN A CA 1
ATOM 819 C C . ASN A 1 100 ? -4.962 -1.578 -1.446 1.00 90.75 100 ASN A C 1
ATOM 821 O O . ASN A 1 100 ? -4.176 -0.945 -2.152 1.00 90.75 100 ASN A O 1
ATOM 825 N N . GLN A 1 101 ? -5.712 -2.550 -1.964 1.00 90.94 101 GLN A N 1
ATOM 826 C CA . GLN A 1 101 ? -5.480 -3.058 -3.317 1.00 90.94 101 GLN A CA 1
ATOM 827 C C . GLN A 1 101 ? -5.734 -1.991 -4.392 1.00 90.94 101 GLN A C 1
ATOM 829 O O . GLN A 1 101 ? -4.910 -1.800 -5.294 1.00 90.94 101 GLN A O 1
ATOM 834 N N . GLU A 1 102 ? -6.861 -1.279 -4.310 1.00 93.00 102 GLU A N 1
ATOM 835 C CA . GLU A 1 102 ? -7.204 -0.254 -5.301 1.00 93.00 102 GLU A CA 1
ATOM 836 C C . GLU A 1 102 ? -6.266 0.952 -5.232 1.00 93.00 102 GLU A C 1
ATOM 838 O O . GLU A 1 102 ? -5.857 1.476 -6.272 1.00 93.00 102 GLU A O 1
ATOM 843 N N . ILE A 1 103 ? -5.899 1.381 -4.020 1.00 95.12 103 ILE A N 1
ATOM 844 C CA . ILE A 1 103 ? -5.018 2.535 -3.846 1.00 95.12 103 ILE A CA 1
ATOM 845 C C . ILE A 1 103 ? -3.584 2.208 -4.264 1.00 95.12 103 ILE A C 1
ATOM 847 O O . ILE A 1 103 ? -2.986 3.007 -4.977 1.00 95.12 103 ILE A O 1
ATOM 851 N N . LEU A 1 104 ? -3.065 1.019 -3.933 1.00 95.25 104 LEU A N 1
ATOM 852 C CA . LEU A 1 104 ? -1.757 0.555 -4.405 1.00 95.25 104 LEU A CA 1
ATOM 853 C C . LEU A 1 104 ? -1.736 0.449 -5.926 1.00 95.25 104 LEU A C 1
ATOM 855 O O . LEU A 1 104 ? -0.803 0.932 -6.562 1.00 95.25 104 LEU A O 1
ATOM 859 N N . THR A 1 105 ? -2.786 -0.118 -6.527 1.00 93.94 105 THR A N 1
ATOM 860 C CA . THR A 1 105 ? -2.903 -0.192 -7.990 1.00 93.94 105 THR A CA 1
ATOM 861 C C . THR A 1 105 ? -2.857 1.202 -8.605 1.00 93.94 105 THR A C 1
ATOM 863 O O . THR A 1 105 ? -2.096 1.428 -9.543 1.00 93.94 105 THR A O 1
ATOM 866 N N . TRP A 1 106 ? -3.619 2.155 -8.058 1.00 95.12 106 TRP A N 1
ATOM 867 C CA . TRP A 1 106 ? -3.591 3.538 -8.523 1.00 95.12 106 TRP A CA 1
ATOM 868 C C . TRP A 1 106 ? -2.204 4.173 -8.347 1.00 95.12 106 TRP A C 1
ATOM 870 O O . TRP A 1 106 ? -1.674 4.668 -9.337 1.00 95.12 106 TRP A O 1
ATOM 880 N N . ILE A 1 107 ? -1.569 4.085 -7.172 1.00 96.62 107 ILE A N 1
ATOM 881 C CA . ILE A 1 107 ? -0.214 4.619 -6.919 1.00 96.62 107 ILE A CA 1
ATOM 882 C C . ILE A 1 107 ? 0.791 4.078 -7.941 1.00 96.62 107 ILE A C 1
ATOM 884 O O . ILE A 1 107 ? 1.557 4.844 -8.520 1.00 96.62 107 ILE A O 1
ATOM 888 N N . LEU A 1 108 ? 0.751 2.774 -8.225 1.00 94.25 108 LEU A N 1
ATOM 889 C CA . LEU A 1 108 ? 1.642 2.134 -9.195 1.00 94.25 108 LEU A CA 1
ATOM 890 C C . LEU A 1 108 ? 1.467 2.687 -10.620 1.00 94.25 108 LEU A C 1
ATOM 892 O O . LEU A 1 108 ? 2.432 2.708 -11.381 1.00 94.25 108 LEU A O 1
ATOM 896 N N . THR A 1 109 ? 0.280 3.194 -10.979 1.00 93.31 109 THR A N 1
ATOM 897 C CA . THR A 1 109 ? 0.068 3.887 -12.267 1.00 93.31 109 THR A CA 1
ATOM 898 C C . THR A 1 109 ? 0.642 5.303 -12.319 1.00 93.31 109 THR A C 1
ATOM 900 O O . THR A 1 109 ? 0.778 5.850 -13.409 1.00 93.31 109 THR A O 1
ATOM 903 N N . GLN A 1 110 ? 0.968 5.904 -11.170 1.00 95.25 110 GLN A N 1
ATOM 904 C CA . GLN A 1 110 ? 1.474 7.279 -11.091 1.00 95.25 110 GLN A CA 1
ATOM 905 C C . GLN A 1 110 ? 2.997 7.367 -11.269 1.00 95.25 110 GLN A C 1
ATOM 907 O O . GLN A 1 110 ? 3.539 8.461 -11.401 1.00 95.25 110 GLN A O 1
ATOM 912 N N . PHE A 1 111 ? 3.710 6.236 -11.288 1.00 93.38 111 PHE A N 1
ATOM 913 C CA . PHE A 1 111 ? 5.156 6.242 -11.490 1.00 93.38 111 PHE A CA 1
ATOM 914 C C . PHE A 1 111 ? 5.515 6.679 -12.920 1.00 93.38 111 PHE A C 1
ATOM 916 O O . PHE A 1 111 ? 5.046 6.063 -13.880 1.00 93.38 111 PHE A O 1
ATOM 923 N N . PRO A 1 112 ? 6.417 7.665 -13.097 1.00 91.88 112 PRO A N 1
ATOM 924 C CA . PRO A 1 112 ? 6.769 8.181 -14.423 1.00 91.88 112 PRO A CA 1
ATOM 925 C C . PRO A 1 112 ? 7.555 7.164 -15.261 1.00 91.88 112 PRO A C 1
ATOM 927 O O . PRO A 1 112 ? 7.552 7.209 -16.490 1.00 91.88 112 PRO A O 1
ATOM 930 N N . SER A 1 113 ? 8.257 6.234 -14.607 1.00 88.81 113 SER A N 1
ATOM 931 C CA . SER A 1 113 ? 8.984 5.160 -15.274 1.00 88.81 113 SER A CA 1
ATOM 932 C C . SER A 1 113 ? 9.178 3.953 -14.360 1.00 88.81 113 SER A C 1
ATOM 934 O O . SER A 1 113 ? 9.168 4.054 -13.132 1.00 88.81 113 SER A O 1
ATOM 936 N N . LYS A 1 114 ? 9.459 2.798 -14.971 1.00 84.88 114 LYS A N 1
ATOM 937 C CA . LYS A 1 114 ? 9.855 1.584 -14.239 1.00 84.88 114 LYS A CA 1
ATOM 938 C C . LYS A 1 114 ? 11.175 1.754 -13.488 1.00 84.88 114 LYS A C 1
ATOM 940 O O . LYS A 1 114 ? 11.336 1.164 -12.429 1.00 84.88 114 LYS A O 1
ATOM 945 N N . SER A 1 115 ? 12.097 2.563 -14.018 1.00 83.12 115 SER A N 1
ATOM 946 C CA . SER A 1 115 ? 13.358 2.872 -13.335 1.00 83.12 115 SER A CA 1
ATOM 947 C C . SER A 1 115 ? 13.093 3.592 -12.019 1.00 83.12 115 SER A C 1
ATOM 949 O O . SER A 1 115 ? 13.665 3.218 -11.001 1.00 83.12 115 SER A O 1
ATOM 951 N N . LYS A 1 116 ? 12.171 4.565 -12.023 1.00 89.12 116 LYS A N 1
ATOM 952 C CA . LYS A 1 116 ? 11.801 5.290 -10.806 1.00 89.12 116 LYS A CA 1
ATOM 953 C C . LYS A 1 116 ? 11.104 4.389 -9.789 1.00 89.12 116 LYS A C 1
ATOM 955 O O . LYS A 1 116 ? 11.395 4.470 -8.601 1.00 89.12 116 LYS A O 1
ATOM 960 N N . LEU A 1 117 ? 10.229 3.494 -10.253 1.00 90.31 117 LEU A N 1
ATOM 961 C CA . LEU A 1 117 ? 9.613 2.488 -9.384 1.00 90.31 117 LEU A CA 1
ATOM 962 C C . LEU A 1 117 ? 10.662 1.575 -8.741 1.00 90.31 117 LEU A C 1
ATOM 964 O O . LEU A 1 117 ? 10.574 1.311 -7.55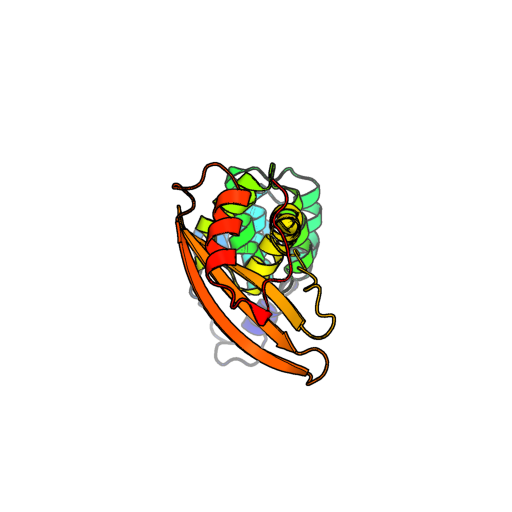0 1.00 90.31 117 LEU A O 1
ATOM 968 N N . LEU A 1 118 ? 11.666 1.122 -9.496 1.00 85.19 118 LEU A N 1
ATOM 969 C CA . LEU A 1 118 ? 12.740 0.283 -8.960 1.00 85.19 118 LEU A CA 1
ATOM 970 C C . LEU A 1 118 ? 13.614 1.031 -7.938 1.00 85.19 118 LEU A C 1
ATOM 972 O O . LEU A 1 118 ? 13.957 0.458 -6.907 1.00 85.19 118 LEU A O 1
ATOM 976 N N . GLU A 1 119 ? 13.944 2.295 -8.215 1.00 85.06 119 GLU A N 1
ATOM 977 C CA . GLU A 1 119 ? 14.683 3.178 -7.304 1.00 85.06 119 GLU A CA 1
ATOM 978 C C . GLU A 1 119 ? 13.947 3.329 -5.968 1.00 85.06 119 GLU A C 1
ATOM 980 O O . GLU A 1 119 ? 14.505 3.005 -4.921 1.00 85.06 119 GLU A O 1
ATOM 985 N N . ILE A 1 120 ? 12.673 3.737 -6.006 1.00 91.62 120 ILE A N 1
ATOM 986 C CA . ILE A 1 120 ? 11.857 3.905 -4.797 1.00 91.62 120 ILE A CA 1
ATOM 987 C C . ILE A 1 120 ? 11.659 2.564 -4.089 1.00 91.62 120 ILE A C 1
ATOM 989 O O . ILE A 1 120 ? 11.795 2.503 -2.871 1.00 91.62 120 ILE A O 1
ATOM 993 N N . LEU A 1 121 ? 11.400 1.477 -4.827 1.00 87.44 121 LEU A N 1
ATOM 994 C CA . LEU A 1 121 ? 11.220 0.145 -4.247 1.00 87.44 121 LEU A CA 1
ATOM 995 C C . LEU A 1 121 ? 12.436 -0.282 -3.422 1.00 87.44 121 LEU A C 1
ATOM 997 O O . LEU A 1 121 ? 12.254 -0.836 -2.345 1.00 87.44 121 LEU A O 1
ATOM 1001 N N . HIS A 1 122 ? 13.656 -0.007 -3.890 1.00 79.75 122 HIS A N 1
ATOM 1002 C CA . HIS A 1 122 ? 14.874 -0.328 -3.143 1.00 79.75 122 HIS A CA 1
ATOM 1003 C C . HIS A 1 122 ? 14.949 0.425 -1.804 1.00 79.75 122 HIS A C 1
ATOM 1005 O O . HIS A 1 122 ? 15.416 -0.135 -0.813 1.00 79.75 122 HIS A O 1
ATOM 1011 N N . THR A 1 123 ? 14.467 1.669 -1.762 1.00 85.19 123 THR A N 1
ATOM 1012 C CA . THR A 1 123 ? 14.410 2.485 -0.540 1.00 85.19 123 THR A CA 1
ATOM 1013 C C . THR A 1 123 ? 13.322 2.002 0.417 1.00 85.19 123 THR A C 1
ATOM 1015 O O . THR A 1 123 ? 13.579 1.853 1.610 1.00 85.19 123 THR A O 1
ATOM 1018 N N . VAL A 1 124 ? 12.120 1.711 -0.090 1.00 91.06 124 VAL A N 1
ATOM 1019 C CA . VAL A 1 124 ? 10.958 1.400 0.762 1.00 91.06 124 VAL A CA 1
ATOM 1020 C C . VAL A 1 124 ? 10.845 -0.067 1.159 1.00 91.06 124 VAL A C 1
ATOM 1022 O O . VAL A 1 124 ? 10.056 -0.374 2.046 1.00 91.06 124 VAL A O 1
ATOM 1025 N N . LEU A 1 125 ? 11.617 -0.973 0.545 1.00 82.19 125 LEU A N 1
ATOM 1026 C CA . LEU A 1 125 ? 11.541 -2.420 0.788 1.00 82.19 125 LEU A CA 1
ATOM 1027 C C . LEU A 1 125 ? 11.557 -2.823 2.277 1.00 82.19 125 LEU A C 1
ATOM 1029 O O . LEU A 1 125 ? 10.793 -3.717 2.632 1.00 82.19 125 LEU A O 1
ATOM 1033 N N . PRO A 1 126 ? 12.359 -2.194 3.166 1.00 88.62 126 PRO A N 1
ATOM 1034 C CA . PRO A 1 126 ? 12.350 -2.521 4.596 1.00 88.62 126 PRO A CA 1
ATOM 1035 C C . PRO A 1 126 ? 11.066 -2.101 5.330 1.00 88.62 126 PRO A C 1
ATOM 1037 O O . PRO A 1 126 ? 10.815 -2.569 6.438 1.00 88.62 126 PRO A O 1
ATOM 1040 N N . SER A 1 127 ? 10.283 -1.200 4.735 1.00 90.00 127 SER A N 1
ATOM 1041 C CA . SER A 1 127 ? 9.144 -0.513 5.355 1.00 90.00 127 SER A CA 1
ATOM 1042 C C . SER A 1 127 ? 7.785 -0.978 4.828 1.00 90.00 127 SER A C 1
ATOM 1044 O O . SER A 1 127 ? 6.768 -0.485 5.317 1.00 90.00 127 SER A O 1
ATOM 1046 N N . ILE A 1 128 ? 7.767 -1.883 3.842 1.00 91.06 128 ILE A N 1
ATOM 1047 C CA . ILE A 1 128 ? 6.551 -2.413 3.212 1.00 91.06 128 ILE A CA 1
ATOM 1048 C C . ILE A 1 128 ? 6.453 -3.934 3.363 1.00 91.06 128 ILE A C 1
ATOM 1050 O O . ILE A 1 128 ? 7.458 -4.638 3.479 1.00 91.06 128 ILE A O 1
ATOM 1054 N N . SER A 1 129 ? 5.235 -4.464 3.315 1.00 89.56 129 SER A N 1
ATOM 1055 C CA . SER A 1 129 ? 4.981 -5.901 3.337 1.00 89.56 129 SER A CA 1
ATOM 1056 C C . SER A 1 129 ? 5.479 -6.614 2.071 1.00 89.56 129 SER A C 1
ATOM 1058 O O . SER A 1 129 ? 5.598 -6.037 0.983 1.00 89.56 129 SER A O 1
ATOM 1060 N N . ALA A 1 130 ? 5.699 -7.928 2.186 1.00 80.12 130 ALA A N 1
ATOM 1061 C CA . ALA A 1 130 ? 6.058 -8.778 1.050 1.00 80.12 130 ALA A CA 1
ATOM 1062 C C . ALA A 1 130 ? 4.994 -8.760 -0.066 1.00 80.12 130 ALA A C 1
ATOM 1064 O O . ALA A 1 130 ? 5.342 -8.842 -1.243 1.00 80.12 130 ALA A O 1
ATOM 1065 N N . THR A 1 131 ? 3.713 -8.618 0.290 1.00 84.25 131 THR A N 1
ATOM 1066 C CA . THR A 1 131 ? 2.601 -8.537 -0.667 1.00 84.25 131 THR A CA 1
ATOM 1067 C C . THR A 1 131 ? 2.701 -7.277 -1.522 1.00 84.25 131 THR A C 1
ATOM 1069 O O . THR A 1 131 ? 2.652 -7.361 -2.750 1.00 84.25 131 THR A O 1
ATOM 1072 N N . THR A 1 132 ? 2.922 -6.116 -0.901 1.00 90.06 132 THR A N 1
ATOM 1073 C CA . THR A 1 132 ? 3.103 -4.854 -1.632 1.00 90.06 132 THR A CA 1
ATOM 1074 C C . THR A 1 132 ? 4.373 -4.879 -2.469 1.00 90.06 132 THR A C 1
ATOM 1076 O O . THR A 1 132 ? 4.342 -4.507 -3.642 1.00 90.06 132 THR A O 1
ATOM 1079 N N . ALA A 1 133 ? 5.474 -5.417 -1.932 1.00 82.88 133 ALA A N 1
ATOM 1080 C CA . ALA A 1 133 ? 6.697 -5.614 -2.704 1.00 82.88 133 ALA A CA 1
ATOM 1081 C C . ALA A 1 133 ? 6.448 -6.492 -3.946 1.00 82.88 133 ALA A C 1
ATOM 1083 O O . ALA A 1 133 ? 6.890 -6.153 -5.046 1.00 82.88 133 ALA A O 1
ATOM 1084 N N . GLN A 1 134 ? 5.681 -7.579 -3.807 1.00 78.62 134 GLN A N 1
ATOM 1085 C CA . GLN A 1 134 ? 5.284 -8.424 -4.930 1.00 78.62 134 GLN A CA 1
ATOM 1086 C C . GLN A 1 134 ? 4.429 -7.657 -5.946 1.00 78.62 134 GLN A C 1
ATOM 1088 O O . GLN A 1 134 ? 4.681 -7.787 -7.142 1.00 78.62 134 GLN A O 1
ATOM 1093 N N . MET A 1 135 ? 3.472 -6.829 -5.516 1.00 84.50 135 MET A N 1
ATOM 1094 C CA . MET A 1 135 ? 2.687 -5.982 -6.425 1.00 84.50 135 MET A CA 1
ATOM 1095 C C . MET A 1 135 ? 3.569 -4.997 -7.201 1.00 84.50 135 MET A C 1
ATOM 1097 O O . MET A 1 135 ? 3.421 -4.875 -8.419 1.00 84.50 135 MET A O 1
ATOM 1101 N N . CYS A 1 136 ? 4.533 -4.352 -6.538 1.00 85.31 136 CYS A N 1
ATOM 1102 C CA . CYS A 1 136 ? 5.517 -3.486 -7.191 1.00 85.31 136 CYS A CA 1
ATOM 1103 C C . CYS A 1 136 ? 6.335 -4.265 -8.234 1.00 85.31 136 CYS A C 1
ATOM 1105 O O . CYS A 1 136 ? 6.463 -3.829 -9.378 1.00 85.31 136 CYS A O 1
ATOM 1107 N N . LEU A 1 137 ? 6.831 -5.457 -7.884 1.00 78.38 137 LEU A N 1
ATOM 1108 C CA . LEU A 1 137 ? 7.561 -6.335 -8.806 1.00 78.38 137 LEU A CA 1
ATOM 1109 C C . LEU A 1 137 ? 6.689 -6.821 -9.976 1.00 78.38 137 LEU A C 1
ATOM 1111 O O . LEU A 1 137 ? 7.181 -6.958 -11.097 1.00 78.38 137 LEU A O 1
ATOM 1115 N N . MET A 1 138 ? 5.395 -7.052 -9.743 1.00 79.88 138 MET A N 1
ATOM 1116 C CA . MET A 1 138 ? 4.422 -7.369 -10.789 1.00 79.88 138 MET A CA 1
ATOM 1117 C C . MET A 1 138 ? 4.167 -6.172 -11.706 1.00 79.88 138 MET A C 1
ATOM 1119 O O . MET A 1 138 ? 4.127 -6.341 -12.918 1.00 79.88 138 MET A O 1
ATOM 1123 N N . CYS A 1 139 ? 4.095 -4.948 -11.185 1.00 81.88 139 CYS A N 1
ATOM 1124 C CA . CYS A 1 139 ? 4.044 -3.741 -12.018 1.00 81.88 139 CYS A CA 1
ATOM 1125 C C . CYS A 1 139 ? 5.327 -3.581 -12.861 1.00 81.88 139 CYS A C 1
ATOM 1127 O O . CYS A 1 139 ? 5.293 -3.217 -14.041 1.00 81.88 139 CYS A O 1
ATOM 1129 N N . LEU A 1 140 ? 6.470 -3.971 -12.293 1.00 74.75 140 LEU A N 1
ATOM 1130 C CA . LEU A 1 140 ? 7.749 -4.048 -12.992 1.00 74.75 140 LEU A CA 1
ATOM 1131 C C . LEU A 1 140 ? 7.843 -5.210 -13.999 1.00 74.75 140 LEU A C 1
ATOM 1133 O O . LEU A 1 140 ? 8.849 -5.261 -14.706 1.00 74.75 140 LEU A O 1
ATOM 1137 N N . GLN A 1 141 ? 6.854 -6.112 -14.143 1.00 62.78 141 GLN A N 1
ATOM 1138 C CA . GLN A 1 141 ? 6.970 -7.360 -14.933 1.00 62.78 141 GLN A CA 1
ATOM 1139 C C . GLN A 1 141 ? 7.302 -7.210 -16.422 1.00 62.78 141 GLN A C 1
ATOM 1141 O O . GLN A 1 141 ? 7.534 -8.219 -17.080 1.00 62.78 141 GLN A O 1
ATOM 1146 N N . VAL A 1 142 ? 7.464 -6.008 -16.968 1.00 50.38 142 VAL A N 1
ATOM 1147 C CA . VAL A 1 142 ? 8.121 -5.858 -18.279 1.00 50.38 142 VAL A CA 1
ATOM 1148 C C . VAL A 1 142 ? 9.648 -6.046 -18.199 1.00 50.38 142 VAL A C 1
ATOM 1150 O O . VAL A 1 142 ? 10.249 -6.427 -19.193 1.00 50.38 142 VAL A O 1
ATOM 1153 N N . LEU A 1 143 ? 10.278 -5.874 -17.031 1.00 42.16 143 LEU A N 1
ATOM 1154 C CA . LEU A 1 143 ? 11.711 -6.137 -16.820 1.00 42.16 143 LEU A CA 1
ATOM 1155 C C . LEU A 1 143 ? 11.984 -7.576 -16.362 1.00 42.16 143 LEU A C 1
ATOM 1157 O O . LEU A 1 143 ? 12.928 -8.196 -16.842 1.00 42.16 143 LEU A O 1
ATOM 1161 N N . LEU A 1 144 ? 11.129 -8.154 -15.509 1.00 42.16 144 LEU A N 1
ATOM 1162 C CA . LEU A 1 144 ? 11.294 -9.553 -15.106 1.00 42.16 144 LEU A CA 1
ATOM 1163 C C . LEU A 1 144 ? 10.898 -10.528 -16.226 1.00 42.16 144 LEU A C 1
ATOM 1165 O O . LEU A 1 144 ? 11.644 -11.459 -16.474 1.00 42.16 144 LEU A O 1
ATOM 1169 N N . LEU A 1 145 ? 9.811 -10.334 -16.984 1.00 40.88 145 LEU A N 1
ATOM 1170 C CA . LEU A 1 145 ? 9.439 -11.307 -18.033 1.00 40.88 145 LEU A CA 1
ATOM 1171 C C . LEU A 1 145 ? 10.361 -11.292 -19.263 1.00 40.88 145 LEU A C 1
ATOM 1173 O O . LEU A 1 145 ? 10.438 -12.306 -19.954 1.00 40.88 145 LEU A O 1
ATOM 1177 N N . GLN A 1 146 ? 11.104 -10.206 -19.509 1.00 44.84 146 GLN A N 1
ATOM 1178 C CA . GLN A 1 146 ? 12.176 -10.200 -20.515 1.00 44.84 146 GLN A CA 1
ATOM 1179 C C . GLN A 1 146 ? 13.436 -10.942 -20.037 1.00 44.84 146 GLN A C 1
ATOM 1181 O O . GLN A 1 146 ? 14.196 -11.442 -20.861 1.00 44.84 146 GLN A O 1
ATOM 1186 N N . ILE A 1 147 ? 13.629 -11.079 -18.721 1.00 43.03 147 ILE A N 1
ATOM 1187 C CA . ILE A 1 147 ? 14.801 -11.732 -18.121 1.00 43.03 147 ILE A CA 1
ATOM 1188 C C . ILE A 1 147 ? 14.496 -13.176 -17.657 1.00 43.03 147 ILE A C 1
ATOM 1190 O O . ILE A 1 147 ? 15.401 -14.001 -17.561 1.00 43.03 147 ILE A O 1
ATOM 1194 N N . LEU A 1 148 ? 13.227 -13.534 -17.422 1.00 42.19 148 LEU A N 1
ATOM 1195 C CA . LEU A 1 148 ? 12.836 -14.728 -16.653 1.00 42.19 148 LEU A CA 1
ATOM 1196 C C . LEU A 1 148 ? 11.849 -15.677 -17.359 1.00 42.19 148 LEU A C 1
ATOM 1198 O O . LEU A 1 148 ? 10.984 -16.278 -16.723 1.00 42.19 148 LEU A O 1
ATOM 1202 N N . LYS A 1 149 ? 12.004 -15.890 -18.671 1.00 42.47 149 LYS A N 1
ATOM 1203 C CA . LYS A 1 149 ? 11.431 -17.069 -19.353 1.00 42.47 149 LYS A CA 1
ATOM 1204 C C . LYS A 1 149 ? 12.274 -17.554 -20.539 1.00 42.47 149 LYS A C 1
ATOM 1206 O O . LYS A 1 149 ? 11.746 -17.827 -21.612 1.00 42.47 149 LYS A O 1
ATOM 1211 N N . TYR A 1 150 ? 13.578 -17.755 -20.346 1.00 44.69 150 TYR A N 1
ATOM 1212 C CA . TYR A 1 150 ? 14.313 -18.652 -21.244 1.00 44.69 150 TYR A CA 1
ATOM 1213 C C . TYR A 1 150 ? 14.083 -20.101 -20.795 1.00 44.69 150 TYR A C 1
ATOM 1215 O O . TYR A 1 150 ? 14.843 -20.670 -20.019 1.00 44.69 150 TYR A O 1
ATOM 1223 N N . LEU A 1 151 ? 12.982 -20.698 -21.263 1.00 43.12 151 LEU A N 1
ATOM 1224 C CA . LEU A 1 151 ? 12.839 -22.154 -21.282 1.00 43.12 151 LEU A CA 1
ATOM 1225 C C . LEU A 1 151 ? 13.800 -22.687 -22.348 1.00 43.12 151 LEU A C 1
ATOM 1227 O O . LEU A 1 151 ? 13.431 -22.825 -23.516 1.00 43.12 151 LEU A O 1
ATOM 1231 N N . THR A 1 152 ? 15.043 -22.976 -21.977 1.00 50.00 152 THR A N 1
ATOM 1232 C CA . THR A 1 152 ? 15.963 -23.683 -22.866 1.00 50.00 152 THR A CA 1
ATOM 1233 C C . THR A 1 152 ? 15.508 -25.138 -22.970 1.00 50.00 152 THR A C 1
ATOM 1235 O O . THR A 1 152 ? 15.702 -25.959 -22.074 1.00 50.00 152 THR A O 1
ATOM 1238 N N . ARG A 1 153 ? 14.838 -25.466 -24.082 1.00 47.09 153 ARG A N 1
ATOM 1239 C CA . ARG A 1 153 ? 14.580 -26.855 -24.476 1.00 47.09 153 ARG A CA 1
ATOM 1240 C C . ARG A 1 153 ? 15.930 -27.521 -24.746 1.00 47.09 153 ARG A C 1
ATOM 1242 O O . ARG A 1 153 ? 16.582 -27.188 -25.734 1.00 47.09 153 ARG A O 1
ATOM 1249 N N . SER A 1 154 ? 16.335 -28.467 -23.899 1.00 47.94 154 SER A N 1
ATOM 1250 C CA . SER A 1 154 ? 17.380 -29.418 -24.281 1.00 47.94 154 SER A CA 1
ATOM 1251 C C . SER A 1 154 ? 16.927 -30.164 -25.542 1.00 47.94 154 SER A C 1
ATOM 1253 O O . SER A 1 154 ? 15.737 -30.451 -25.713 1.00 47.94 154 SER A O 1
ATOM 1255 N N . LYS A 1 155 ? 17.861 -30.494 -26.445 1.00 49.62 155 LYS A N 1
ATOM 1256 C CA . LYS A 1 155 ? 17.575 -31.394 -27.580 1.00 49.62 155 LYS A CA 1
ATOM 1257 C C . LYS A 1 155 ? 17.073 -32.757 -27.101 1.00 49.62 155 LYS A C 1
ATOM 1259 O O . LYS A 1 155 ? 16.333 -33.424 -27.824 1.00 49.62 155 LYS A O 1
ATOM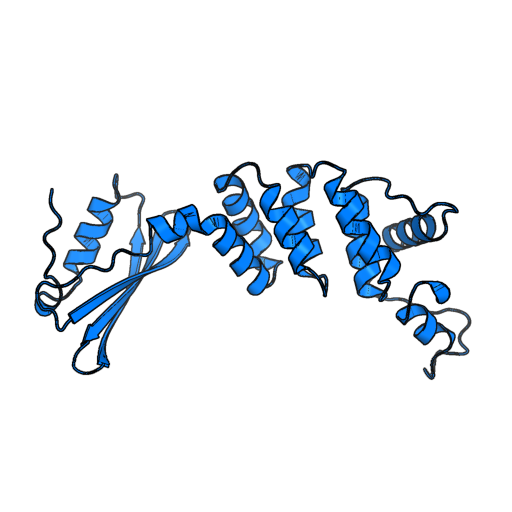 1264 N N . ASN A 1 156 ? 17.435 -33.143 -25.880 1.00 50.97 156 ASN A N 1
ATOM 1265 C CA . ASN A 1 156 ? 16.886 -34.308 -25.219 1.00 50.97 156 ASN A CA 1
ATOM 1266 C C . ASN A 1 156 ? 15.543 -33.914 -24.584 1.00 50.97 156 ASN A C 1
ATOM 1268 O O . ASN A 1 156 ? 15.511 -33.230 -23.563 1.00 50.97 156 ASN A O 1
ATOM 1272 N N . LYS A 1 157 ? 14.425 -34.293 -25.225 1.00 52.78 157 LYS A N 1
ATOM 1273 C CA . LYS A 1 157 ? 13.054 -33.897 -24.822 1.00 52.78 157 LYS A CA 1
ATOM 1274 C C . LYS A 1 157 ? 12.714 -34.244 -23.364 1.00 52.78 157 LYS A C 1
ATOM 1276 O O . LYS A 1 157 ? 11.770 -33.676 -22.821 1.00 52.78 157 LYS A O 1
ATOM 1281 N N . THR A 1 158 ? 13.469 -35.161 -22.770 1.00 55.62 158 THR A N 1
ATOM 1282 C CA . THR A 1 158 ? 13.421 -35.605 -21.375 1.00 55.62 158 THR A CA 1
ATOM 1283 C C . THR A 1 158 ? 13.843 -34.532 -20.380 1.00 55.62 158 THR A C 1
ATOM 1285 O O . THR A 1 158 ? 13.245 -34.475 -19.314 1.00 55.62 158 THR A O 1
ATOM 1288 N N . PHE A 1 159 ? 14.774 -33.631 -20.701 1.00 55.69 159 PHE A N 1
ATOM 1289 C CA . PHE A 1 159 ? 15.341 -32.713 -19.705 1.00 55.69 159 PHE A CA 1
ATOM 1290 C C . PHE A 1 159 ? 14.972 -31.248 -19.954 1.00 55.69 159 PHE A C 1
ATOM 1292 O O . PHE A 1 159 ? 15.002 -30.751 -21.084 1.00 55.69 159 PHE A O 1
ATOM 1299 N N . ARG A 1 160 ? 14.626 -30.535 -18.876 1.00 63.81 160 ARG A N 1
ATOM 1300 C CA . ARG A 1 160 ? 14.357 -29.089 -18.888 1.00 63.81 160 ARG A CA 1
ATOM 1301 C C . ARG A 1 160 ? 15.232 -28.380 -17.867 1.00 63.81 160 ARG A C 1
ATOM 1303 O O . ARG A 1 160 ? 15.315 -28.819 -16.724 1.00 63.81 160 ARG A O 1
ATOM 1310 N N . CYS A 1 161 ? 15.806 -27.252 -18.270 1.00 59.69 161 CYS A N 1
ATOM 1311 C CA . CYS A 1 161 ? 16.503 -26.342 -17.371 1.00 59.69 161 CYS A CA 1
ATOM 1312 C C . CYS A 1 161 ? 15.650 -25.089 -17.164 1.00 59.69 161 CYS A C 1
ATOM 1314 O O . CYS A 1 161 ? 15.112 -24.524 -18.119 1.00 59.69 161 CYS A O 1
ATOM 1316 N N . ILE A 1 162 ? 15.524 -24.665 -15.914 1.00 63.94 162 ILE A N 1
ATOM 1317 C CA . ILE A 1 162 ? 14.904 -23.408 -15.516 1.00 63.94 162 ILE A CA 1
ATOM 1318 C C . ILE A 1 162 ? 15.977 -22.619 -14.791 1.00 63.94 162 ILE A C 1
ATOM 1320 O O . ILE A 1 162 ? 16.520 -23.078 -13.792 1.00 63.94 162 ILE A O 1
ATOM 1324 N N . MET A 1 163 ? 16.269 -21.425 -15.286 1.00 60.41 163 MET A N 1
ATOM 1325 C CA . MET A 1 163 ? 17.130 -20.495 -14.579 1.00 60.41 163 MET A CA 1
ATOM 1326 C C . MET A 1 163 ? 16.317 -19.298 -14.122 1.00 60.41 163 MET A C 1
ATOM 1328 O O . MET A 1 163 ? 15.573 -18.705 -14.903 1.00 60.41 163 MET A O 1
ATOM 1332 N N . MET A 1 164 ? 16.490 -18.942 -12.856 1.00 60.03 164 MET A N 1
ATOM 1333 C CA . MET A 1 164 ? 15.846 -17.801 -12.239 1.00 60.03 164 MET A CA 1
ATOM 1334 C C . MET A 1 164 ? 16.868 -16.845 -11.654 1.00 60.03 164 MET A C 1
ATOM 1336 O O . MET A 1 164 ? 17.761 -17.267 -10.929 1.00 60.03 164 MET A O 1
ATOM 1340 N N . ILE A 1 165 ? 16.707 -15.549 -11.909 1.00 60.34 165 ILE A N 1
ATOM 1341 C CA . ILE A 1 165 ? 17.424 -14.525 -11.148 1.00 60.34 165 ILE A CA 1
ATOM 1342 C C . ILE A 1 165 ? 16.647 -14.300 -9.853 1.00 60.34 165 ILE A C 1
ATOM 1344 O O . ILE A 1 165 ? 15.464 -13.966 -9.887 1.00 60.34 165 ILE A O 1
ATOM 1348 N N . ARG A 1 166 ? 17.292 -14.545 -8.713 1.00 55.94 166 ARG A N 1
ATOM 1349 C CA . ARG A 1 166 ? 16.679 -14.443 -7.380 1.00 55.94 166 ARG A CA 1
ATOM 1350 C C . ARG A 1 166 ? 16.908 -13.085 -6.734 1.00 55.94 166 ARG A C 1
ATOM 1352 O O . ARG A 1 166 ? 16.062 -12.633 -5.973 1.00 55.94 166 ARG A O 1
ATOM 1359 N N . SER A 1 167 ? 18.029 -12.443 -7.038 1.00 51.22 167 SER A N 1
ATOM 1360 C CA . SER A 1 167 ? 18.385 -11.136 -6.497 1.00 51.22 167 SER A CA 1
ATOM 1361 C C . SER A 1 167 ? 19.310 -10.402 -7.457 1.00 51.22 167 SER A C 1
ATOM 1363 O O . SER A 1 167 ? 20.087 -11.031 -8.175 1.00 51.22 167 SER A O 1
ATOM 1365 N N . ILE A 1 168 ? 19.228 -9.074 -7.456 1.00 59.34 168 ILE A N 1
ATOM 1366 C CA . ILE A 1 168 ? 20.200 -8.185 -8.091 1.00 59.34 168 ILE A CA 1
ATOM 1367 C C . ILE A 1 168 ? 20.616 -7.184 -7.015 1.00 59.34 168 ILE A C 1
ATOM 1369 O O . ILE A 1 168 ? 19.757 -6.538 -6.420 1.00 59.34 168 ILE A O 1
ATOM 1373 N N . TYR A 1 169 ? 21.912 -7.084 -6.736 1.00 50.91 169 TYR A N 1
ATOM 1374 C CA . TYR A 1 169 ? 22.462 -6.148 -5.761 1.00 50.91 169 TYR A CA 1
ATOM 1375 C C . TYR A 1 169 ? 23.704 -5.476 -6.332 1.00 50.91 169 TYR A C 1
ATOM 1377 O O . TYR A 1 169 ? 24.725 -6.131 -6.552 1.00 50.91 169 TYR A O 1
ATOM 1385 N N . GLN A 1 170 ? 23.612 -4.164 -6.566 1.00 77.00 170 GLN A N 1
ATOM 1386 C CA . GLN A 1 170 ? 24.649 -3.378 -7.235 1.00 77.00 170 GLN A CA 1
ATOM 1387 C C . GLN A 1 170 ? 25.073 -4.047 -8.555 1.00 77.00 170 GLN A C 1
ATOM 1389 O O . GLN A 1 170 ? 24.308 -4.100 -9.514 1.00 77.00 170 GLN A O 1
ATOM 1394 N N . LYS A 1 171 ? 26.279 -4.613 -8.572 1.00 73.50 171 LYS A N 1
ATOM 1395 C CA . LYS A 1 171 ? 26.890 -5.291 -9.707 1.00 73.50 171 LYS A CA 1
ATOM 1396 C C . LYS A 1 171 ? 26.765 -6.806 -9.680 1.00 73.50 171 LYS A C 1
ATOM 1398 O O . LYS A 1 171 ? 27.403 -7.453 -10.495 1.00 73.50 171 LYS A O 1
ATOM 1403 N N . TYR A 1 172 ? 25.997 -7.393 -8.772 1.00 67.06 172 TYR A N 1
ATOM 1404 C CA . TYR A 1 172 ? 25.881 -8.841 -8.612 1.00 67.06 172 TYR A CA 1
ATOM 1405 C C . TYR A 1 172 ? 24.447 -9.324 -8.865 1.00 67.06 172 TYR A C 1
ATOM 1407 O O . TYR A 1 172 ? 23.501 -8.654 -8.462 1.00 67.06 172 TYR A O 1
ATOM 1415 N N . ALA A 1 173 ? 24.271 -10.506 -9.466 1.00 71.31 173 ALA A N 1
ATOM 1416 C CA . ALA A 1 173 ? 23.026 -11.278 -9.366 1.00 71.31 173 ALA A CA 1
ATOM 1417 C C . ALA A 1 173 ? 23.239 -12.617 -8.695 1.00 71.31 173 ALA A C 1
ATOM 1419 O O . ALA A 1 173 ? 24.189 -13.331 -9.017 1.00 71.31 173 ALA A O 1
ATOM 1420 N N . GLY A 1 174 ? 22.256 -12.994 -7.881 1.00 66.19 174 GLY A N 1
ATOM 1421 C CA . GLY A 1 174 ? 22.006 -14.377 -7.514 1.00 66.19 174 GLY A CA 1
ATOM 1422 C C . GLY A 1 174 ? 21.173 -15.081 -8.583 1.00 66.19 174 GLY A C 1
ATOM 1423 O O . GLY A 1 174 ? 20.102 -14.609 -8.970 1.00 66.19 174 GLY A O 1
ATOM 1424 N N . PHE A 1 175 ? 21.646 -16.239 -9.023 1.00 72.38 175 PHE A N 1
ATOM 1425 C CA . PHE A 1 175 ? 20.972 -17.142 -9.942 1.00 72.38 175 PHE A CA 1
ATOM 1426 C C . PHE A 1 175 ? 20.608 -18.429 -9.210 1.00 72.38 175 PHE A C 1
ATOM 1428 O O . PHE A 1 175 ? 21.364 -18.918 -8.374 1.00 72.38 175 PHE A O 1
ATOM 1435 N N . HIS A 1 176 ? 19.455 -18.977 -9.561 1.00 71.25 176 HIS A N 1
ATOM 1436 C CA . HIS A 1 176 ? 18.987 -20.285 -9.148 1.00 71.25 176 HIS A CA 1
ATOM 1437 C C . HIS A 1 176 ? 18.723 -21.096 -10.417 1.00 71.25 176 HIS A C 1
ATOM 1439 O O . HIS A 1 176 ? 17.844 -20.756 -11.212 1.00 71.25 176 HIS A O 1
ATOM 1445 N N . LEU A 1 177 ? 19.517 -22.142 -10.615 1.00 74.25 177 LEU A N 1
ATOM 1446 C CA . LEU A 1 177 ? 19.395 -23.092 -11.708 1.00 74.25 177 LEU A CA 1
ATOM 1447 C C . LEU A 1 177 ? 18.725 -24.375 -11.211 1.00 74.25 177 LEU A C 1
ATOM 1449 O O . LEU A 1 177 ? 19.193 -24.987 -10.260 1.00 74.25 177 LEU A O 1
ATOM 1453 N N . ILE A 1 178 ? 17.678 -24.809 -11.906 1.00 70.19 178 ILE A N 1
ATOM 1454 C CA . ILE A 1 178 ? 16.995 -26.083 -11.675 1.00 70.19 178 ILE A CA 1
ATOM 1455 C C . ILE A 1 178 ? 17.038 -26.889 -12.967 1.00 70.19 178 ILE A C 1
ATOM 1457 O O . ILE A 1 178 ? 16.577 -26.420 -14.010 1.00 70.19 178 ILE A O 1
ATOM 1461 N N . CYS A 1 179 ? 17.540 -28.117 -12.901 1.00 74.06 179 CYS A N 1
ATOM 1462 C CA . CYS A 1 179 ? 17.432 -29.105 -13.968 1.00 74.06 179 CYS A CA 1
ATOM 1463 C C . CYS A 1 179 ? 16.475 -30.214 -13.541 1.00 74.06 179 CYS A C 1
ATOM 1465 O O . CYS A 1 179 ? 16.588 -30.782 -12.456 1.00 74.06 179 CYS A O 1
ATOM 1467 N N . TYR A 1 180 ? 15.518 -30.510 -14.411 1.00 72.06 180 TYR A N 1
ATOM 1468 C CA . TYR A 1 180 ? 14.409 -31.407 -14.128 1.00 72.06 180 TYR A CA 1
ATOM 1469 C C . TYR A 1 180 ? 14.257 -32.444 -15.242 1.00 72.06 180 TYR A C 1
ATOM 1471 O O . TYR A 1 180 ? 14.220 -32.097 -16.431 1.00 72.06 180 TYR A O 1
ATOM 1479 N N . ASP A 1 181 ? 14.128 -33.708 -14.842 1.00 74.81 181 ASP A N 1
ATOM 1480 C CA . ASP A 1 181 ? 13.741 -34.811 -15.714 1.00 74.81 181 ASP A CA 1
ATOM 1481 C C . ASP A 1 181 ? 12.213 -34.834 -15.838 1.00 74.81 181 ASP A C 1
ATOM 1483 O O . ASP A 1 181 ? 11.469 -35.154 -14.911 1.00 74.81 181 ASP A O 1
ATOM 1487 N N . SER A 1 182 ? 11.723 -34.501 -17.027 1.00 66.50 182 SER A N 1
ATOM 1488 C CA . SER A 1 182 ? 10.296 -34.477 -17.339 1.00 66.50 182 SER A CA 1
ATOM 1489 C C . SER A 1 182 ? 9.636 -35.840 -17.454 1.00 66.50 182 SER A C 1
ATOM 1491 O O . SER A 1 182 ? 8.415 -35.915 -17.314 1.00 66.50 182 SER A O 1
ATOM 1493 N N . THR A 1 183 ? 10.412 -36.900 -17.658 1.00 72.44 183 THR A N 1
ATOM 1494 C CA . THR A 1 183 ? 9.920 -38.275 -17.670 1.00 72.44 183 THR A CA 1
ATOM 1495 C C . THR A 1 183 ? 9.773 -38.807 -16.252 1.00 72.44 183 THR 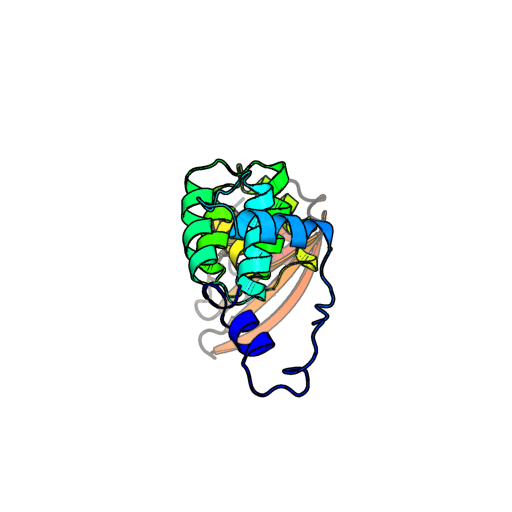A C 1
ATOM 1497 O O . THR A 1 183 ? 8.718 -39.343 -15.919 1.00 72.44 183 THR A O 1
ATOM 1500 N N . ARG A 1 184 ? 10.787 -38.618 -15.402 1.00 73.69 184 ARG A N 1
ATOM 1501 C CA . ARG A 1 184 ? 10.759 -39.075 -13.999 1.00 73.69 184 ARG A CA 1
ATOM 1502 C C . ARG A 1 184 ? 10.007 -38.134 -13.065 1.00 73.69 184 ARG A C 1
ATOM 1504 O O . ARG A 1 184 ? 9.613 -38.534 -11.976 1.00 73.69 184 ARG A O 1
ATOM 1511 N N . LYS A 1 185 ? 9.764 -36.906 -13.517 1.00 72.50 185 LYS A N 1
ATOM 1512 C CA . LYS A 1 185 ? 9.218 -35.810 -12.720 1.00 72.50 185 LYS A CA 1
ATOM 1513 C C . LYS A 1 185 ? 10.056 -35.479 -11.482 1.00 72.50 185 LYS A C 1
ATOM 1515 O O . LYS A 1 185 ? 9.510 -35.106 -10.447 1.00 72.50 185 LYS A O 1
ATOM 1520 N N . THR A 1 186 ? 11.374 -35.585 -11.602 1.00 67.75 186 THR A N 1
ATOM 1521 C CA . THR A 1 186 ? 12.338 -35.375 -10.517 1.00 67.75 186 THR A CA 1
ATOM 1522 C C . THR A 1 186 ? 13.259 -34.197 -10.820 1.00 67.75 186 THR A C 1
ATOM 1524 O O . THR A 1 186 ? 13.578 -33.914 -11.977 1.00 67.75 186 THR A O 1
ATOM 1527 N N . ILE A 1 187 ? 13.663 -33.478 -9.770 1.00 73.12 187 ILE A N 1
ATOM 1528 C CA . ILE A 1 187 ? 14.752 -32.500 -9.846 1.00 73.12 187 ILE A CA 1
ATOM 1529 C C . ILE A 1 187 ? 16.050 -33.297 -9.785 1.00 73.12 187 ILE A C 1
ATOM 1531 O O . ILE A 1 187 ? 16.292 -34.005 -8.813 1.00 73.12 187 ILE A O 1
ATOM 1535 N N . GLU A 1 188 ? 16.857 -33.192 -10.832 1.00 76.94 188 GLU A N 1
ATOM 1536 C CA . GLU A 1 188 ? 18.134 -33.906 -10.927 1.00 76.94 188 GLU A CA 1
ATOM 1537 C C . GLU A 1 188 ? 19.303 -33.020 -10.484 1.00 76.94 188 GLU A C 1
ATOM 1539 O O . GLU A 1 188 ? 20.314 -33.515 -9.995 1.00 76.94 188 GLU A O 1
ATOM 1544 N N . MET A 1 189 ? 19.170 -31.699 -10.639 1.00 72.56 189 MET A N 1
ATOM 1545 C CA . MET A 1 189 ? 20.165 -30.739 -10.173 1.00 72.56 189 MET A CA 1
ATOM 1546 C C . MET A 1 189 ? 19.489 -29.440 -9.753 1.00 72.56 189 MET A C 1
ATOM 1548 O O . MET A 1 189 ? 18.652 -28.901 -10.477 1.00 72.56 189 MET A O 1
ATOM 1552 N N . GLU A 1 190 ? 19.905 -28.914 -8.611 1.00 78.69 190 GLU A N 1
ATOM 1553 C CA . GLU A 1 190 ? 19.550 -27.586 -8.130 1.00 78.69 190 GLU A CA 1
ATOM 1554 C C . GLU A 1 190 ? 20.840 -26.901 -7.687 1.00 78.69 190 GLU A C 1
ATOM 1556 O O . GLU A 1 190 ? 21.607 -27.474 -6.915 1.00 78.69 190 GLU A O 1
ATOM 1561 N N . ASP A 1 191 ? 21.108 -25.710 -8.214 1.00 73.25 191 ASP A N 1
ATOM 1562 C CA . ASP A 1 191 ? 22.304 -24.949 -7.863 1.00 73.25 191 ASP A CA 1
ATOM 1563 C C . ASP A 1 191 ? 21.995 -23.458 -7.723 1.00 73.25 191 ASP A C 1
ATOM 1565 O O . ASP A 1 191 ? 21.134 -22.894 -8.410 1.00 73.25 191 ASP A O 1
ATOM 1569 N N . TYR A 1 192 ? 22.739 -22.818 -6.828 1.00 71.25 192 TYR A N 1
ATOM 1570 C CA . TYR A 1 192 ? 22.643 -21.404 -6.509 1.00 71.25 192 TYR A CA 1
ATOM 1571 C C . TYR A 1 192 ? 24.017 -20.775 -6.657 1.00 71.25 192 TYR A C 1
ATOM 1573 O O . TYR A 1 192 ? 24.975 -21.157 -5.988 1.00 71.25 192 TYR A O 1
ATOM 1581 N N . PHE A 1 193 ? 24.124 -19.751 -7.497 1.00 70.50 193 PHE A N 1
ATOM 1582 C CA . PHE A 1 193 ? 25.395 -19.063 -7.669 1.00 70.50 193 PHE A CA 1
ATOM 1583 C C . PHE A 1 193 ? 25.214 -17.569 -7.881 1.00 70.50 193 PHE A C 1
ATOM 1585 O O . PHE A 1 193 ? 24.205 -17.100 -8.397 1.00 70.50 193 PHE A O 1
ATOM 1592 N N . CYS A 1 194 ? 26.237 -16.813 -7.497 1.00 69.50 194 CYS A N 1
ATOM 1593 C CA . CYS A 1 194 ? 26.295 -15.374 -7.691 1.00 69.50 194 CYS A CA 1
ATOM 1594 C C . CYS A 1 194 ? 27.246 -15.033 -8.849 1.00 69.50 194 CYS A C 1
ATOM 1596 O O . CYS A 1 194 ? 28.285 -15.683 -9.008 1.00 69.50 194 CYS A O 1
ATOM 1598 N N . SER A 1 195 ? 26.911 -14.031 -9.665 1.00 71.56 195 SER A N 1
ATOM 1599 C CA . SER A 1 195 ? 27.810 -13.507 -10.700 1.00 71.56 195 SER A CA 1
ATOM 1600 C C . SER A 1 195 ? 27.802 -11.986 -10.743 1.00 71.56 195 SER A C 1
ATOM 1602 O O . SER A 1 195 ? 26.762 -11.355 -10.592 1.00 71.56 195 SER A O 1
ATOM 1604 N N . GLU A 1 196 ? 28.977 -11.412 -10.989 1.00 76.25 196 GLU A N 1
ATOM 1605 C CA . GLU A 1 196 ? 29.186 -9.975 -11.160 1.00 76.25 196 GLU A CA 1
ATOM 1606 C C . GLU A 1 196 ? 28.888 -9.564 -12.612 1.00 76.25 196 GLU A C 1
ATOM 1608 O O . GLU A 1 196 ? 29.512 -10.096 -13.526 1.00 76.25 196 GLU A O 1
ATOM 1613 N N . PHE A 1 197 ? 27.959 -8.640 -12.846 1.00 66.69 197 PHE A N 1
ATOM 1614 C CA . PHE A 1 197 ? 27.561 -8.160 -14.171 1.00 66.69 197 PHE A CA 1
ATOM 1615 C C . PHE A 1 197 ? 28.471 -7.084 -14.757 1.00 66.69 197 PHE A C 1
ATOM 1617 O O . PHE A 1 197 ? 28.562 -7.002 -15.972 1.00 66.69 197 PHE A O 1
ATOM 1624 N N . GLU A 1 198 ? 29.177 -6.294 -13.941 1.00 64.38 198 GLU A N 1
ATOM 1625 C CA . GLU A 1 198 ? 30.064 -5.218 -14.435 1.00 64.38 198 GLU A CA 1
ATOM 1626 C C . GLU A 1 198 ? 31.186 -5.730 -15.350 1.00 64.38 198 GLU A C 1
ATOM 1628 O O . GLU A 1 198 ? 31.690 -5.005 -16.205 1.00 64.38 198 GLU A O 1
ATOM 1633 N N . LYS A 1 199 ? 31.569 -7.003 -15.203 1.00 60.00 199 LYS A N 1
ATOM 1634 C CA . LYS A 1 199 ? 32.563 -7.654 -16.067 1.00 60.00 199 LYS A CA 1
ATOM 1635 C C . LYS A 1 199 ? 32.017 -8.031 -17.444 1.00 60.00 199 LYS A C 1
ATOM 1637 O O . LYS A 1 199 ? 32.797 -8.428 -18.307 1.00 60.00 199 LYS A O 1
ATOM 1642 N N . TYR A 1 200 ? 30.709 -7.920 -17.652 1.00 63.59 200 TYR A N 1
ATOM 1643 C CA . TYR A 1 200 ? 30.031 -8.337 -18.868 1.00 63.59 200 TYR A CA 1
ATOM 1644 C C . TYR A 1 200 ? 29.418 -7.135 -19.573 1.00 63.59 200 TYR A C 1
ATOM 1646 O O . TYR A 1 200 ? 28.668 -6.357 -18.995 1.00 63.59 200 TYR A O 1
ATOM 1654 N N . ARG A 1 201 ? 29.739 -6.990 -20.858 1.00 54.72 201 ARG A N 1
ATOM 1655 C CA . ARG A 1 201 ? 29.199 -5.917 -21.703 1.00 54.72 201 ARG A CA 1
ATOM 1656 C C . ARG A 1 201 ? 27.822 -6.259 -22.264 1.00 54.72 201 ARG A C 1
ATOM 1658 O O . ARG A 1 201 ? 27.097 -5.354 -22.659 1.00 54.72 201 ARG A O 1
ATOM 1665 N N . THR A 1 202 ? 27.472 -7.545 -22.320 1.00 61.97 202 THR A N 1
ATOM 1666 C CA . THR A 1 202 ? 26.195 -8.025 -22.862 1.00 61.97 202 THR A CA 1
ATOM 1667 C C . THR A 1 202 ? 25.651 -9.200 -22.054 1.00 61.97 202 THR A C 1
ATOM 1669 O O . THR A 1 202 ? 26.405 -9.944 -21.420 1.00 61.97 202 THR A O 1
ATOM 1672 N N . TYR A 1 203 ? 24.330 -9.395 -22.109 1.00 56.56 203 TYR A N 1
ATOM 1673 C CA . TYR A 1 203 ? 23.663 -10.549 -21.504 1.00 56.56 203 TYR A CA 1
ATOM 1674 C C . TYR A 1 203 ? 24.235 -11.880 -22.013 1.00 56.56 203 TYR A C 1
ATOM 1676 O O . TYR A 1 203 ? 24.422 -12.799 -21.219 1.00 56.56 203 TYR A O 1
ATOM 1684 N N . ASP A 1 204 ? 24.601 -11.977 -23.294 1.00 61.06 204 ASP A N 1
ATOM 1685 C CA . ASP A 1 204 ? 25.152 -13.205 -23.887 1.00 61.06 204 ASP A CA 1
ATOM 1686 C C . ASP A 1 204 ? 26.437 -13.678 -23.198 1.00 61.06 204 ASP A C 1
ATOM 1688 O O . ASP A 1 204 ? 26.641 -14.877 -23.010 1.00 61.06 204 ASP A O 1
ATOM 1692 N N . GLN A 1 205 ? 27.288 -12.748 -22.749 1.00 65.81 205 GLN A N 1
ATOM 1693 C CA . GLN A 1 205 ? 28.517 -13.092 -22.028 1.00 65.81 205 GLN A CA 1
ATOM 1694 C C . GLN A 1 205 ? 28.228 -13.665 -20.635 1.00 65.81 205 GLN A C 1
ATOM 1696 O O . GLN A 1 205 ? 28.912 -14.589 -20.186 1.00 65.81 205 GLN A O 1
ATOM 1701 N N . VAL A 1 206 ? 27.193 -13.147 -19.967 1.00 64.94 206 VAL A N 1
ATOM 1702 C CA . VAL A 1 206 ? 26.705 -13.693 -18.695 1.00 64.94 206 VAL A CA 1
ATOM 1703 C C . VAL A 1 206 ? 26.187 -15.112 -18.922 1.00 64.94 206 VAL A C 1
ATOM 1705 O O . VAL A 1 206 ? 26.596 -16.039 -18.223 1.00 64.94 206 VAL A O 1
ATOM 1708 N N . PHE A 1 207 ? 25.346 -15.303 -19.943 1.00 64.12 207 PHE A N 1
ATOM 1709 C CA . PHE A 1 207 ? 24.783 -16.608 -20.281 1.00 64.12 207 PHE A CA 1
ATOM 1710 C C . PHE A 1 207 ? 25.856 -17.631 -20.662 1.00 64.12 207 PHE A C 1
ATOM 1712 O O . PHE A 1 207 ? 25.781 -18.761 -20.191 1.00 64.12 207 PHE A O 1
ATOM 1719 N N . ALA A 1 208 ? 26.882 -17.258 -21.432 1.00 68.00 208 ALA A N 1
ATOM 1720 C CA . ALA A 1 208 ? 27.964 -18.165 -21.821 1.00 68.00 208 ALA A CA 1
ATOM 1721 C C . ALA A 1 208 ? 28.709 -18.755 -20.607 1.00 68.00 208 ALA A C 1
ATOM 1723 O O . ALA A 1 208 ? 28.979 -19.957 -20.565 1.00 68.00 208 ALA A O 1
ATOM 1724 N N . ARG A 1 209 ? 28.989 -17.937 -19.582 1.00 68.69 209 ARG A N 1
ATOM 1725 C CA . ARG A 1 209 ? 29.625 -18.405 -18.337 1.00 68.69 209 ARG A CA 1
ATOM 1726 C C . ARG A 1 209 ? 28.687 -19.235 -17.471 1.00 68.69 209 ARG A C 1
ATOM 1728 O O . ARG A 1 209 ? 29.130 -20.143 -16.774 1.00 68.69 209 ARG A O 1
ATOM 1735 N N . ILE A 1 210 ? 27.400 -18.913 -17.468 1.00 67.25 210 ILE A N 1
ATOM 1736 C CA . ILE A 1 210 ? 26.426 -19.735 -16.754 1.00 67.25 210 ILE A CA 1
ATOM 1737 C C . ILE A 1 210 ? 26.327 -21.106 -17.419 1.00 67.25 210 ILE A C 1
ATOM 1739 O O . ILE A 1 210 ? 26.353 -22.127 -16.738 1.00 67.25 210 ILE A O 1
ATOM 1743 N N . TRP A 1 211 ? 26.285 -21.132 -18.749 1.00 70.12 211 TRP 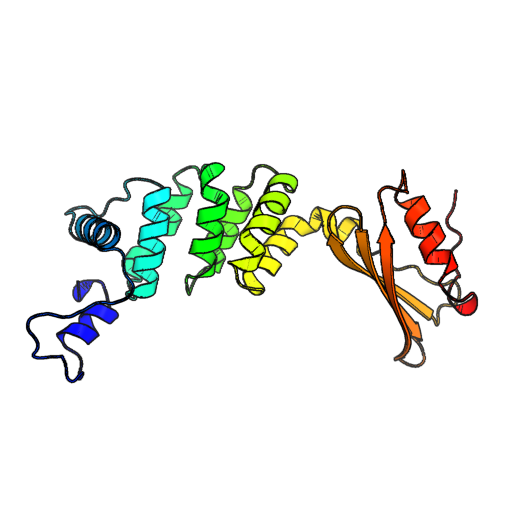A N 1
ATOM 1744 C CA . TRP A 1 211 ? 26.167 -22.362 -19.518 1.00 70.12 211 TRP A CA 1
ATOM 1745 C C . TRP A 1 211 ? 27.368 -23.286 -19.324 1.00 70.12 211 TRP A C 1
ATOM 1747 O O . TRP A 1 211 ? 27.194 -24.499 -19.283 1.00 70.12 211 TRP A O 1
ATOM 1757 N N . SER A 1 212 ? 28.568 -22.735 -19.106 1.00 69.38 212 SER A N 1
ATOM 1758 C CA . SER A 1 212 ? 29.752 -23.543 -18.790 1.00 69.38 212 SER A CA 1
ATOM 1759 C C . SER A 1 212 ? 29.674 -24.264 -17.438 1.00 69.38 212 SER A C 1
ATOM 1761 O O . SER A 1 212 ? 30.518 -25.111 -17.167 1.00 69.38 212 SER A O 1
ATOM 1763 N N . LYS A 1 213 ? 28.713 -23.917 -16.569 1.00 67.25 213 LYS A N 1
ATOM 1764 C CA . LYS A 1 213 ? 28.462 -24.610 -1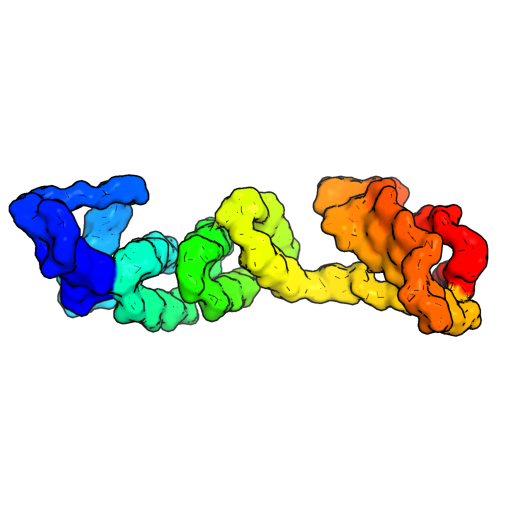5.295 1.00 67.25 213 LYS A CA 1
ATOM 1765 C C . LYS A 1 213 ? 27.389 -25.695 -15.393 1.00 67.25 213 LYS A C 1
ATOM 1767 O O . LYS A 1 213 ? 27.239 -26.473 -14.459 1.00 67.25 213 LYS A O 1
ATOM 1772 N N . ILE A 1 214 ? 26.631 -25.739 -16.488 1.00 65.69 214 ILE A N 1
ATOM 1773 C CA . ILE A 1 214 ? 25.573 -26.731 -16.684 1.00 65.69 214 ILE A CA 1
ATOM 1774 C C . ILE A 1 214 ? 26.221 -28.037 -17.168 1.00 65.69 214 ILE A C 1
ATOM 1776 O O . ILE A 1 214 ? 26.949 -27.994 -18.163 1.00 65.69 214 ILE A O 1
ATOM 1780 N N . PRO A 1 215 ? 25.968 -29.193 -16.519 1.00 65.81 215 PRO A N 1
ATOM 1781 C CA . PRO A 1 215 ? 26.518 -30.465 -16.972 1.00 65.81 215 PRO A CA 1
ATOM 1782 C C . PRO A 1 215 ? 26.127 -30.766 -18.421 1.00 65.81 215 PRO A C 1
ATOM 1784 O O . PRO A 1 215 ? 25.040 -30.407 -18.889 1.00 65.81 215 PRO A O 1
ATOM 1787 N N . SER A 1 216 ? 27.033 -31.425 -19.141 1.00 68.94 216 SER A N 1
ATOM 1788 C CA . SER A 1 216 ? 26.936 -31.589 -20.594 1.00 68.94 216 SER A CA 1
ATOM 1789 C C . SER A 1 216 ? 25.672 -32.327 -21.056 1.00 68.94 216 SER A C 1
ATOM 1791 O O . SER A 1 216 ? 25.126 -32.045 -22.123 1.00 68.94 216 SER A O 1
ATOM 1793 N N . GLU A 1 217 ? 25.155 -33.225 -20.216 1.00 61.53 217 GLU A N 1
ATOM 1794 C CA . GLU A 1 217 ? 23.906 -33.962 -20.415 1.00 61.53 217 GLU A CA 1
ATOM 1795 C C . GLU A 1 217 ? 22.657 -33.057 -20.450 1.00 61.53 217 GLU A C 1
ATOM 1797 O O . GLU A 1 217 ? 21.655 -33.403 -21.082 1.00 61.53 217 GLU A O 1
ATOM 1802 N N . TYR A 1 218 ? 22.736 -31.863 -19.852 1.00 59.75 218 TYR A N 1
ATOM 1803 C CA . TYR A 1 218 ? 21.690 -30.835 -19.871 1.00 59.75 218 TYR A CA 1
ATOM 1804 C C . TYR A 1 218 ? 21.984 -29.717 -20.890 1.00 59.75 218 TYR A C 1
ATOM 1806 O O . TYR A 1 218 ? 21.070 -29.005 -21.318 1.00 59.75 218 TYR A O 1
ATOM 1814 N N . SER A 1 219 ? 23.237 -29.577 -21.347 1.00 56.59 219 SER A N 1
ATOM 1815 C CA . SER A 1 219 ? 23.695 -28.507 -22.244 1.00 56.59 219 SER A CA 1
ATOM 1816 C C . SER A 1 219 ? 23.381 -28.791 -23.729 1.00 56.59 219 SER A C 1
ATOM 1818 O O . SER A 1 219 ? 24.264 -28.917 -24.575 1.00 56.59 219 SER A O 1
ATOM 1820 N N . GLY A 1 220 ? 22.100 -28.902 -24.085 1.00 54.09 220 GLY A N 1
ATOM 1821 C CA . GLY A 1 220 ? 21.665 -29.173 -25.468 1.00 54.09 220 GLY A CA 1
ATOM 1822 C C . GLY A 1 220 ? 21.579 -27.947 -26.393 1.00 54.09 220 GLY A C 1
ATOM 1823 O O . GLY A 1 220 ? 21.268 -28.096 -27.579 1.00 54.09 220 GLY A O 1
ATOM 1824 N N . VAL A 1 221 ? 21.807 -26.741 -25.870 1.00 48.69 221 VAL A N 1
ATOM 1825 C CA . VAL A 1 221 ? 21.584 -25.472 -26.578 1.00 48.69 221 VAL A CA 1
ATOM 1826 C C . VAL A 1 221 ? 22.924 -24.895 -27.022 1.00 48.69 221 VAL A C 1
ATOM 1828 O O . VAL A 1 221 ? 23.776 -24.591 -26.191 1.00 48.69 221 VAL A O 1
ATOM 1831 N N . ARG A 1 222 ? 23.122 -24.741 -28.338 1.00 43.28 222 ARG A N 1
ATOM 1832 C CA . ARG A 1 222 ? 24.176 -23.858 -28.854 1.00 43.28 222 ARG A CA 1
ATOM 1833 C C . ARG A 1 222 ? 23.681 -22.429 -28.672 1.00 43.28 222 ARG A C 1
ATOM 1835 O O . ARG A 1 222 ? 22.654 -22.080 -29.248 1.00 43.28 222 ARG A O 1
ATOM 1842 N N . VAL A 1 223 ? 24.400 -21.629 -27.893 1.00 40.12 223 VAL A N 1
ATOM 1843 C CA . VAL A 1 223 ? 24.265 -20.172 -27.956 1.00 40.12 223 VAL A CA 1
ATOM 1844 C C . VAL A 1 223 ? 24.770 -19.787 -29.346 1.00 40.12 223 VAL A C 1
ATOM 1846 O O . VAL A 1 223 ? 25.951 -19.961 -29.640 1.00 40.12 223 VAL A O 1
ATOM 1849 N N . GLY A 1 224 ? 23.855 -19.440 -30.253 1.00 34.12 224 GLY A N 1
ATOM 1850 C CA . GLY A 1 224 ? 24.229 -18.911 -31.562 1.00 34.12 224 GLY A CA 1
ATOM 1851 C C . GLY A 1 224 ? 24.968 -17.596 -31.350 1.00 34.12 224 GLY A C 1
ATOM 1852 O O . GLY A 1 224 ? 24.480 -16.763 -30.588 1.00 34.12 224 GLY A O 1
ATOM 1853 N N . GLY A 1 225 ? 26.156 -17.476 -31.942 1.00 29.78 225 GLY A N 1
ATOM 1854 C CA . GLY A 1 225 ? 26.868 -16.201 -32.036 1.00 29.78 225 GLY A CA 1
ATOM 1855 C C . GLY A 1 225 ? 26.200 -15.254 -33.019 1.00 29.78 225 GLY A C 1
ATOM 1856 O O . GLY A 1 225 ? 25.440 -15.751 -33.885 1.00 29.78 225 GLY A O 1
#

Foldseek 3Di:
DVVQFVLVVCVQPNPDPCNPPPDDDDPDDDPVLVVVLVCLVPPPDNDDPDLQNLLSNQLVCQVRVGVVSNVVSVVVPVVDQDDLVCLLVQLLSLQNGPPRPVSLVVSLVNDPDLVSLVVSCVVCVVRHDPVSNVVSVVSNVVVQVVVFDPFPCAPPNQKTKGKHFPDDDDQKTKIWIWMAGPVVRDTPDIDIDMDGNVVDPDPVVVVVVVLVPDPPVRNRDDPDD

Secondary structure (DSSP, 8-state):
-GGG-HHHHHHHHSS-GGGG-SS----S--HHHHHHHHHHHHSSS-----HHHHHHHHHHHHHTT-HHHHHHHHHHHHHS---GGGHHHHHHHHHTSSS-HHHHHHHHHT-S-HHHHHHHHHHHGGGS-HHHHHHHHHHTHHHHHHHS---EE-SSTTEEEEEEEEEEETTEEEEEEEEEETTTTEEEEEEEEEEESTT-SSHHHHHHHHHTTS-TTT-------

pLDDT: mean 78.18, std 15.9, range [29.78, 96.62]

InterPro domains:
  IPR000210 BTB/POZ domain [PF00651] (1-80)
  IPR000210 BTB/POZ domain [PS50097] (1-50)
  IPR011333 SKP1/BTB/POZ domain superfamily [G3DSA:3.30.710.10] (1-111)
  IPR011333 SKP1/BTB/POZ domain superfamily [SSF54695] (1-79)

Organism: NCBI:txid1538716

Radius of gyration: 25.68 Å; chains: 1; bounding box: 54×60×65 Å

Sequence (225 aa):
LSIHSDFFSNLFYGPFADKNQEVKEIKDISEPEFVDFLQALHSRRFKFNSVRSTFDILAFADRFLMPTVSRKILPYLKENSLSEDLLEHALIVADRVSDNQEILTWILTQFPSKSKLLEILHTVLPSISATTAQMCLMCLQVLLLQILKYLTRSKNKTFRCIMMIRSIYQKYAGFHLICYDSTRKTIEMEDYFCSEFEKYRTYDQVFARIWSKIPSEYSGVRVGG